Protein AF-A0A518KDQ7-F1 (afdb_monomer_lite)

Foldseek 3Di:
DQDPVVRDDADFDDDVPDPATAGPPPRDGDDPPPPDDDPPPPDDDDPPVVVVVVVVVVVVVVVVVVCVVVVVVPPPPVPVVVVDCVVVVVVDDDDDPDDDPPPPDDPPPDPDPDPPPPPPVLVVVLVVLQVVLVVLLVVLVVLVVVCVVVVPPVSNVVSVVSNVVSVVSNVVSVVSVVVSVVVVVVVVVVVVVVVVVVVVVVVVVVLVVCCVVCVPPSVVVVVCVVPPDPVVVVVVVVVVVVVVVVVVD

pLDDT: mean 76.92, std 15.66, range [43.66, 96.19]

Radius of gyration: 34.47 Å; chains: 1; bounding box: 74×51×95 Å

Organism: NCBI:txid2528022

Sequence (249 aa):
MWCRHCQQDTPAIGLPGASGPRCSRCQRTPPPASESQPTANANSYGDDDGDEARRAIYRTLRSAHATVSAGEASRTFRTDIAHTPLSEALAAPHRAPVRRVEHRAAPPVTPMPARAAFSTRGQVLAWLLASTGAACIGLGIGLGAWSLIGGQEDLWNPAVAAALGGQGLLIVGLLQLLSSLWNAARHAAGKLSLMHDELRRLRRTTEESAARHSPSAASYFADLAREAPAEMLLGNLRGQLDHLASRLR

Secondary structure (DSSP, 8-state):
-EETTTTEE--EE--TTSSS-EETTT-PPPPPTTS-----------TTHHHHHHHHHHHHHHHHHHHHHTT-TTTSTTTGGGT-THHHHTS--------------PPP-PPPPPP----HHHHHHHHHHHHHHHHHHHHHHHHHHHHHHHT-GGGHHHHHHHHHHHHHHHHHHHHHHHHHHHHHHHHHHHHHHHHHHHHHHHHHHHHHHHHHH-TTHHHHHHHHHHHS-HHHHHHHHHHHHHHHHHH--

Structure (mmCIF, N/CA/C/O backbone):
data_AF-A0A518KDQ7-F1
#
_entry.id   AF-A0A518KDQ7-F1
#
loop_
_atom_site.group_PDB
_atom_site.id
_atom_site.type_symbol
_atom_site.label_atom_id
_atom_site.label_alt_id
_atom_site.label_comp_id
_atom_site.label_asym_id
_atom_site.label_entity_id
_atom_site.label_seq_id
_atom_site.pdbx_PDB_ins_code
_atom_site.Cartn_x
_atom_site.Cartn_y
_atom_site.Cartn_z
_atom_site.occupancy
_atom_site.B_iso_or_equiv
_atom_site.auth_seq_id
_atom_site.auth_comp_id
_atom_site.auth_asym_id
_atom_site.auth_atom_id
_atom_site.pdbx_PDB_model_num
ATOM 1 N N . MET A 1 1 ? 34.144 2.866 -36.108 1.00 80.00 1 MET A N 1
ATOM 2 C CA . MET A 1 1 ? 34.900 3.960 -36.753 1.00 80.00 1 MET A CA 1
ATOM 3 C C . MET A 1 1 ? 33.894 4.961 -37.283 1.00 80.00 1 MET A C 1
ATOM 5 O O . MET A 1 1 ? 32.907 4.550 -37.896 1.00 80.00 1 MET A O 1
ATOM 9 N N . TRP A 1 2 ? 34.135 6.249 -37.065 1.00 85.69 2 TRP A N 1
ATOM 10 C CA . TRP A 1 2 ? 33.216 7.286 -37.512 1.00 85.69 2 TRP A CA 1
ATOM 11 C C . TRP A 1 2 ? 33.378 7.527 -39.015 1.00 85.69 2 TRP A C 1
ATOM 13 O O . TRP A 1 2 ? 34.434 7.966 -39.476 1.00 85.69 2 TRP A O 1
ATOM 23 N N . CYS A 1 3 ? 32.344 7.240 -39.808 1.00 89.62 3 CYS A N 1
ATOM 24 C CA . CYS A 1 3 ? 32.373 7.533 -41.237 1.00 89.62 3 CYS A CA 1
ATOM 25 C C . CYS A 1 3 ? 31.824 8.942 -41.481 1.00 89.62 3 CYS A C 1
ATOM 27 O O . CYS A 1 3 ? 30.613 9.145 -41.414 1.00 89.62 3 CYS A O 1
ATOM 29 N N . ARG A 1 4 ? 32.681 9.903 -41.857 1.00 88.12 4 ARG A N 1
ATOM 30 C CA . ARG A 1 4 ? 32.251 11.285 -42.166 1.00 88.12 4 ARG A CA 1
ATOM 31 C C . ARG A 1 4 ? 31.190 11.367 -43.267 1.00 88.12 4 ARG A C 1
ATOM 33 O O . ARG A 1 4 ? 30.366 12.269 -43.248 1.00 88.12 4 ARG A O 1
ATOM 40 N N . HIS A 1 5 ? 31.190 10.418 -44.202 1.00 90.50 5 HIS A N 1
ATOM 41 C CA . HIS A 1 5 ? 30.210 10.390 -45.287 1.00 90.50 5 HIS A CA 1
ATOM 42 C C . HIS A 1 5 ? 28.836 9.876 -44.837 1.00 90.50 5 HIS A C 1
ATOM 44 O O . HIS A 1 5 ? 27.823 10.318 -45.360 1.00 90.50 5 HIS A O 1
ATOM 50 N N . CYS A 1 6 ? 28.795 8.954 -43.869 1.00 88.69 6 CYS A N 1
ATOM 51 C CA . CYS A 1 6 ? 27.535 8.417 -43.348 1.00 88.69 6 CYS A CA 1
ATOM 52 C C . CYS A 1 6 ? 27.057 9.134 -42.073 1.00 88.69 6 CYS A C 1
ATOM 54 O O . CYS A 1 6 ? 25.937 8.876 -41.651 1.00 88.69 6 CYS A O 1
ATOM 56 N N . GLN A 1 7 ? 27.899 9.978 -41.460 1.00 89.00 7 GLN A N 1
ATOM 57 C CA . GLN A 1 7 ? 27.668 10.653 -40.171 1.00 89.00 7 GLN A CA 1
ATOM 58 C C . GLN A 1 7 ? 27.207 9.704 -39.056 1.00 89.00 7 GLN A C 1
ATOM 60 O O . GLN A 1 7 ? 26.316 10.008 -38.271 1.00 89.00 7 GLN A O 1
ATOM 65 N N . GLN A 1 8 ? 27.807 8.520 -39.018 1.00 89.81 8 GLN A N 1
ATOM 66 C CA . GLN A 1 8 ? 27.487 7.498 -38.032 1.00 89.81 8 GLN A CA 1
ATOM 67 C C . GLN A 1 8 ? 28.706 6.616 -37.782 1.00 89.81 8 GLN A C 1
ATOM 69 O O . GLN A 1 8 ? 29.573 6.448 -38.657 1.00 89.81 8 GLN A O 1
ATOM 74 N N . ASP A 1 9 ? 28.735 6.004 -36.605 1.00 86.81 9 ASP A N 1
ATOM 75 C CA . ASP A 1 9 ? 29.691 4.954 -36.306 1.00 86.81 9 ASP A CA 1
ATOM 76 C C . ASP A 1 9 ? 29.350 3.688 -37.086 1.00 86.81 9 ASP A C 1
ATOM 78 O O . ASP A 1 9 ? 28.239 3.165 -37.041 1.00 86.81 9 ASP A O 1
ATOM 82 N N . THR A 1 10 ? 30.330 3.202 -37.843 1.00 88.50 10 THR A N 1
ATOM 83 C CA . THR A 1 10 ? 30.218 1.963 -38.618 1.00 88.50 10 THR A CA 1
ATOM 84 C C . THR A 1 10 ? 31.313 0.985 -38.208 1.00 88.50 10 THR A C 1
ATOM 86 O O . THR A 1 10 ? 32.422 1.411 -37.854 1.00 88.50 10 THR A O 1
ATOM 89 N N . PRO A 1 11 ? 31.038 -0.329 -38.225 1.00 83.81 11 PRO A N 1
ATOM 90 C CA . PRO A 1 11 ? 32.074 -1.335 -38.052 1.00 83.81 11 PRO A CA 1
ATOM 91 C C . PRO A 1 11 ? 33.040 -1.290 -39.242 1.00 83.81 11 PRO A C 1
ATOM 93 O O . PRO A 1 11 ? 32.631 -1.143 -40.396 1.00 83.81 11 PRO A O 1
ATOM 96 N N . ALA A 1 12 ? 34.335 -1.380 -38.945 1.00 83.19 12 ALA A N 1
ATOM 97 C CA . ALA A 1 12 ? 35.385 -1.472 -39.947 1.00 83.19 12 ALA A CA 1
ATOM 98 C C . ALA A 1 12 ? 35.378 -2.861 -40.577 1.00 83.19 12 ALA A C 1
ATOM 100 O O . ALA A 1 12 ? 35.543 -3.849 -39.868 1.00 83.19 12 ALA A O 1
ATOM 101 N N . ILE A 1 13 ? 35.211 -2.937 -41.897 1.00 88.19 13 ILE A N 1
ATOM 102 C CA . ILE A 1 13 ? 35.405 -4.188 -42.629 1.00 88.19 13 ILE A CA 1
ATOM 103 C C . ILE A 1 13 ? 36.810 -4.142 -43.226 1.00 88.19 13 ILE A C 1
ATOM 105 O O . ILE A 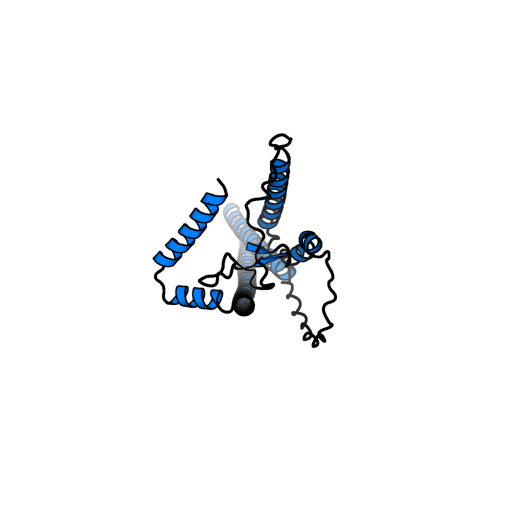1 13 ? 37.101 -3.297 -44.077 1.00 88.19 13 ILE A O 1
ATOM 109 N N . GLY A 1 14 ? 37.689 -5.018 -42.741 1.00 83.31 14 GLY A N 1
ATOM 110 C CA . GLY A 1 14 ? 38.990 -5.280 -43.348 1.00 83.31 14 GLY A CA 1
ATOM 111 C C . GLY A 1 14 ? 38.901 -6.548 -44.187 1.00 83.31 14 GLY A C 1
ATOM 112 O O . GLY A 1 14 ? 38.686 -7.622 -43.635 1.00 83.31 14 GLY A O 1
ATOM 113 N N . LEU A 1 15 ? 39.040 -6.434 -45.510 1.00 82.94 15 LEU A N 1
ATOM 114 C CA . LEU A 1 15 ? 39.268 -7.612 -46.347 1.00 82.94 15 LEU A CA 1
ATOM 115 C C . LEU A 1 15 ? 40.742 -8.028 -46.218 1.00 82.94 15 LEU A C 1
ATOM 117 O O . LEU A 1 15 ? 41.610 -7.150 -46.287 1.00 82.94 15 LEU A O 1
ATOM 121 N N . PRO A 1 16 ? 41.051 -9.329 -46.074 1.00 74.94 16 PRO A N 1
ATOM 122 C CA . PRO A 1 16 ? 42.431 -9.800 -46.106 1.00 74.94 16 PRO A CA 1
ATOM 123 C C . PRO A 1 16 ? 43.068 -9.406 -47.449 1.00 74.94 16 PRO A C 1
ATOM 125 O O . PRO A 1 16 ? 42.564 -9.765 -48.509 1.00 74.94 16 PRO A O 1
ATOM 128 N N . GLY A 1 17 ? 44.138 -8.605 -47.398 1.00 83.62 17 GLY A N 1
ATOM 129 C CA . GLY A 1 17 ? 44.854 -8.085 -48.573 1.00 83.62 17 GLY A CA 1
ATOM 130 C C . GLY A 1 17 ? 44.477 -6.664 -49.021 1.00 83.62 17 GLY A C 1
ATOM 131 O O . GLY A 1 17 ? 45.146 -6.117 -49.894 1.00 83.62 17 GLY A O 1
ATOM 132 N N . ALA A 1 18 ? 43.458 -6.028 -48.431 1.00 78.81 18 ALA A N 1
ATOM 133 C CA . ALA A 1 18 ? 43.118 -4.634 -48.730 1.00 78.81 18 ALA A CA 1
ATOM 134 C C . ALA A 1 18 ? 43.870 -3.653 -47.812 1.00 78.81 18 ALA A C 1
ATOM 136 O O . ALA A 1 18 ? 43.988 -3.867 -46.606 1.00 78.81 18 ALA A O 1
ATOM 137 N N . SER A 1 19 ? 44.330 -2.533 -48.376 1.00 81.44 19 SER A N 1
ATOM 138 C CA . SER A 1 19 ? 45.124 -1.496 -47.700 1.00 81.44 19 SER A CA 1
ATOM 139 C C . SER A 1 19 ? 44.292 -0.581 -46.780 1.00 81.44 19 SER A C 1
ATOM 141 O O . SER A 1 19 ? 44.330 0.644 -46.912 1.00 81.44 19 SER A O 1
ATOM 143 N N . GLY A 1 20 ? 43.500 -1.158 -45.874 1.00 86.00 20 GLY A N 1
ATOM 144 C CA . GLY A 1 20 ? 42.848 -0.422 -44.790 1.00 86.00 20 GLY A CA 1
ATOM 145 C C . GLY A 1 20 ? 41.353 -0.706 -44.592 1.00 86.00 20 GLY A C 1
ATOM 146 O O . GLY A 1 20 ? 40.688 -1.284 -45.457 1.00 86.00 20 GLY A O 1
ATOM 147 N N . PRO A 1 21 ? 40.809 -0.293 -43.435 1.00 87.44 21 PRO A N 1
ATOM 148 C CA . PRO A 1 21 ? 39.412 -0.509 -43.077 1.00 87.44 21 PRO A CA 1
ATOM 149 C C . PRO A 1 21 ? 38.473 0.309 -43.974 1.00 87.44 21 PRO A C 1
ATOM 151 O O . PRO A 1 21 ? 38.679 1.505 -44.165 1.00 87.44 21 PRO A O 1
ATOM 154 N N . ARG A 1 22 ? 37.413 -0.308 -44.507 1.00 92.50 22 ARG A N 1
ATOM 155 C CA . ARG A 1 22 ? 36.379 0.379 -45.307 1.00 92.50 22 ARG A CA 1
ATOM 156 C C . ARG A 1 22 ? 35.064 0.460 -44.552 1.00 92.50 22 ARG A C 1
ATOM 158 O O . ARG A 1 22 ? 34.685 -0.477 -43.848 1.00 92.50 22 ARG A O 1
ATOM 165 N N . CYS A 1 23 ? 34.355 1.577 -44.713 1.00 91.69 23 CYS A N 1
ATOM 166 C CA . CYS A 1 23 ? 33.007 1.746 -44.169 1.00 91.69 23 CYS A CA 1
ATOM 167 C C . CYS A 1 23 ? 32.061 0.679 -44.718 1.00 91.69 23 CYS A C 1
ATOM 169 O O . CYS A 1 23 ? 31.893 0.579 -45.929 1.00 91.69 23 CYS A O 1
ATOM 171 N N . SER A 1 24 ? 31.392 -0.072 -43.842 1.00 89.75 24 SER A N 1
ATOM 172 C CA . SER A 1 24 ? 30.453 -1.124 -44.252 1.00 89.75 24 SER A CA 1
ATOM 173 C C . SER A 1 24 ? 29.281 -0.610 -45.093 1.00 89.75 24 SER A C 1
ATOM 175 O O . SER A 1 24 ? 28.739 -1.349 -45.909 1.00 89.75 24 SER A O 1
ATOM 177 N N . ARG A 1 25 ? 28.896 0.662 -44.918 1.00 88.38 25 ARG A N 1
ATOM 178 C CA . ARG A 1 25 ? 27.723 1.248 -45.579 1.00 88.38 25 ARG A CA 1
ATOM 179 C C . ARG A 1 25 ? 28.039 1.933 -46.905 1.00 88.38 25 ARG A C 1
ATOM 181 O O . ARG A 1 25 ? 27.285 1.770 -47.853 1.00 88.38 25 ARG A O 1
ATOM 188 N N . CYS A 1 26 ? 29.125 2.705 -46.981 1.00 92.31 26 CYS A N 1
ATOM 189 C CA . CYS A 1 26 ? 29.483 3.446 -48.199 1.00 92.31 26 CYS A CA 1
ATOM 190 C C . CYS A 1 26 ? 30.741 2.925 -48.905 1.00 92.31 26 CYS A C 1
ATOM 192 O O . CYS A 1 26 ? 31.138 3.494 -49.917 1.00 92.31 26 CYS A O 1
ATOM 194 N N . GLN A 1 27 ? 31.391 1.893 -48.358 1.00 91.56 27 GLN A N 1
ATOM 195 C CA . GLN A 1 27 ? 32.621 1.263 -48.857 1.00 91.56 27 GLN A CA 1
ATOM 196 C C . GLN A 1 27 ? 33.828 2.197 -49.045 1.00 91.56 27 GLN A C 1
ATOM 198 O O . GLN A 1 27 ? 34.864 1.772 -49.554 1.00 91.56 27 GLN A O 1
ATOM 203 N N . ARG A 1 28 ? 33.744 3.453 -48.591 1.00 89.81 28 ARG A N 1
ATOM 204 C CA . ARG A 1 28 ? 34.861 4.399 -48.651 1.00 89.81 28 ARG A CA 1
ATOM 205 C C . ARG A 1 28 ? 35.889 4.074 -47.572 1.00 89.81 28 ARG A C 1
ATOM 207 O O . ARG A 1 28 ? 35.530 3.823 -46.416 1.00 89.81 28 ARG A O 1
ATOM 214 N N . THR A 1 29 ? 37.159 4.100 -47.956 1.00 88.12 29 THR A N 1
ATOM 215 C CA . THR A 1 29 ? 38.290 4.130 -47.031 1.00 88.12 29 THR A CA 1
ATOM 216 C C . THR A 1 29 ? 38.332 5.502 -46.350 1.00 88.12 29 THR A C 1
ATOM 218 O O . THR A 1 29 ? 38.228 6.525 -47.035 1.00 88.12 29 THR A O 1
ATOM 221 N N . PRO A 1 30 ? 38.432 5.566 -45.012 1.00 80.56 30 PRO A N 1
ATOM 222 C CA . PRO A 1 30 ? 38.726 6.816 -44.335 1.00 80.56 30 PRO A CA 1
ATOM 223 C C . PRO A 1 30 ? 40.125 7.293 -44.767 1.00 80.56 30 PRO A C 1
ATOM 225 O O . PRO A 1 30 ? 40.993 6.452 -45.022 1.00 80.56 30 PRO A O 1
ATOM 228 N N . PRO A 1 31 ? 40.350 8.613 -44.884 1.00 79.94 31 PRO A N 1
ATOM 229 C CA . PRO A 1 31 ? 41.677 9.139 -45.184 1.00 79.94 31 PRO A CA 1
ATOM 230 C C . PRO A 1 31 ? 42.678 8.629 -44.131 1.00 79.94 31 PRO A C 1
ATOM 232 O O . PRO A 1 31 ? 42.305 8.532 -42.955 1.00 79.94 31 PRO A O 1
ATOM 235 N N . PRO A 1 32 ? 43.909 8.254 -44.531 1.00 75.69 32 PRO A N 1
ATOM 236 C CA . PRO A 1 32 ? 44.925 7.793 -43.592 1.00 75.69 32 PRO A CA 1
ATOM 237 C C . PRO A 1 32 ? 45.126 8.860 -42.513 1.00 75.69 32 PRO A C 1
ATOM 239 O O . PRO A 1 32 ? 45.184 10.049 -42.813 1.00 75.69 32 PRO A O 1
ATOM 242 N N . ALA A 1 33 ? 45.194 8.433 -41.251 1.00 66.06 33 ALA A N 1
ATOM 243 C CA . ALA A 1 33 ? 45.188 9.297 -40.065 1.00 66.06 33 ALA A CA 1
ATOM 244 C C . ALA A 1 33 ? 46.421 10.223 -39.927 1.00 66.06 33 ALA A C 1
ATOM 246 O O . ALA A 1 33 ? 46.624 10.818 -38.874 1.00 66.06 33 ALA A O 1
ATOM 247 N N . SER A 1 34 ? 47.239 10.347 -40.971 1.00 58.59 34 SER A N 1
ATOM 248 C CA . SER A 1 34 ? 48.559 10.973 -40.948 1.00 58.59 34 SER A CA 1
ATOM 249 C C . SER A 1 34 ? 48.554 12.497 -41.122 1.00 58.59 34 SER A C 1
ATOM 251 O O . SER A 1 34 ? 49.608 13.096 -40.971 1.00 58.59 34 SER A O 1
ATOM 253 N N . GLU A 1 35 ? 47.424 13.141 -41.445 1.00 54.00 35 GLU A N 1
ATOM 254 C CA . GLU A 1 35 ? 47.455 14.537 -41.938 1.00 54.00 35 GLU A CA 1
ATOM 255 C C . GLU A 1 35 ? 46.443 15.494 -41.287 1.00 54.00 35 GLU A C 1
ATOM 257 O O . GLU A 1 35 ? 46.288 16.638 -41.701 1.00 54.00 35 GLU A O 1
ATOM 262 N N . SER A 1 36 ? 45.756 15.074 -40.223 1.00 49.44 36 SER A N 1
ATOM 263 C CA . SER A 1 36 ? 44.848 15.967 -39.492 1.00 49.44 36 SER A CA 1
ATOM 264 C C . SER A 1 36 ? 44.932 15.747 -37.987 1.00 49.44 36 SER A C 1
ATOM 266 O O . SER A 1 36 ? 43.947 15.373 -37.350 1.00 49.44 36 SER A O 1
ATOM 268 N N . GLN A 1 37 ? 46.118 15.959 -37.420 1.00 47.44 37 GLN A N 1
ATOM 269 C CA . GLN A 1 37 ? 46.237 16.323 -36.013 1.00 47.44 37 GLN A CA 1
ATOM 270 C C . GLN A 1 37 ? 46.014 17.841 -35.936 1.00 47.44 37 GLN A C 1
ATOM 272 O O . GLN A 1 37 ? 46.889 18.598 -36.354 1.00 47.44 37 GLN A O 1
ATOM 277 N N . PRO A 1 38 ? 44.843 18.322 -35.479 1.00 49.19 38 PRO A N 1
ATOM 278 C CA . PRO A 1 38 ? 44.721 19.719 -35.111 1.00 49.19 38 PRO A CA 1
ATOM 279 C C . PRO A 1 38 ? 45.678 19.937 -33.940 1.00 49.19 38 PRO A C 1
ATOM 281 O O . PRO A 1 38 ? 45.569 19.268 -32.911 1.00 49.19 38 PRO A O 1
ATOM 284 N N . THR A 1 39 ? 46.646 20.831 -34.112 1.00 45.94 39 THR A N 1
ATOM 285 C CA . THR A 1 39 ? 47.463 21.359 -33.024 1.00 45.94 39 THR A CA 1
ATOM 286 C C . THR A 1 39 ? 46.522 22.047 -32.043 1.00 45.94 39 THR A C 1
ATOM 288 O O . THR A 1 39 ? 46.142 23.205 -32.206 1.00 45.94 39 THR A O 1
ATOM 291 N N . ALA A 1 40 ? 46.063 21.287 -31.052 1.00 46.12 40 ALA A N 1
ATOM 292 C CA . ALA A 1 40 ? 45.294 21.806 -29.944 1.00 46.12 40 ALA A CA 1
ATOM 293 C C . ALA A 1 40 ? 46.205 22.766 -29.176 1.00 46.12 40 ALA A C 1
ATOM 295 O O . ALA A 1 40 ? 47.088 22.346 -28.430 1.00 46.12 40 ALA A O 1
ATOM 296 N N . ASN A 1 41 ? 46.003 24.063 -29.408 1.00 44.31 41 ASN A N 1
ATOM 297 C CA . ASN A 1 41 ? 46.484 25.122 -28.539 1.00 44.31 41 ASN A CA 1
ATOM 298 C C . ASN A 1 41 ? 45.883 24.888 -27.151 1.00 44.31 41 ASN A C 1
ATOM 300 O O . ASN A 1 41 ? 44.753 25.278 -26.861 1.00 44.31 41 ASN A O 1
ATOM 304 N N . ALA A 1 42 ? 46.654 24.210 -26.307 1.00 51.06 42 ALA A N 1
ATOM 305 C CA . ALA A 1 42 ? 46.454 24.150 -24.876 1.00 51.06 42 ALA A CA 1
ATOM 306 C C . ALA A 1 42 ? 46.743 25.543 -24.318 1.00 51.06 42 ALA A C 1
ATOM 308 O O . ALA A 1 42 ? 47.894 25.865 -24.060 1.00 51.06 42 ALA A O 1
ATOM 309 N N . ASN A 1 43 ? 45.714 26.387 -24.265 1.00 58.78 43 ASN A N 1
ATOM 310 C CA . ASN A 1 43 ? 45.605 27.565 -23.405 1.00 58.78 43 ASN A CA 1
ATOM 311 C C . ASN A 1 43 ? 44.264 28.243 -23.700 1.00 58.78 43 ASN A C 1
ATOM 313 O O . ASN A 1 43 ? 44.205 29.062 -24.611 1.00 58.78 43 ASN A O 1
ATOM 317 N N . SER A 1 44 ? 43.204 27.915 -22.952 1.00 44.34 44 SER A N 1
ATOM 318 C CA . SER A 1 44 ? 42.151 28.884 -22.604 1.00 44.34 44 SER A CA 1
ATOM 319 C C . SER A 1 44 ? 41.086 28.272 -21.677 1.00 44.34 44 SER A C 1
ATOM 321 O O . SER A 1 44 ? 40.291 27.451 -22.115 1.00 44.34 44 SER A O 1
ATOM 323 N N . TYR A 1 45 ? 41.081 28.738 -20.423 1.00 51.81 45 TYR A N 1
ATOM 324 C CA . TYR A 1 45 ? 39.909 29.105 -19.610 1.00 51.81 45 TYR A CA 1
ATOM 325 C C . TYR A 1 45 ? 38.801 28.083 -19.262 1.00 51.81 45 TYR A C 1
ATOM 327 O O . TYR A 1 45 ? 37.998 27.702 -20.103 1.00 51.81 45 TYR A O 1
ATOM 335 N N . GLY A 1 46 ? 38.631 27.861 -17.945 1.00 57.03 46 GLY A N 1
ATOM 336 C CA . GLY A 1 46 ? 37.303 27.893 -17.307 1.00 57.03 46 GLY A CA 1
ATOM 337 C C . GLY A 1 46 ? 36.773 26.600 -16.675 1.00 57.03 46 GLY A C 1
ATOM 338 O O . GLY A 1 46 ? 35.723 26.122 -17.079 1.00 57.03 46 GLY A O 1
ATOM 339 N N . ASP A 1 47 ? 37.439 26.080 -15.644 1.00 55.25 47 ASP A N 1
ATOM 340 C CA . ASP A 1 47 ? 37.040 24.912 -14.826 1.00 55.25 47 ASP A CA 1
ATOM 341 C C . ASP A 1 47 ? 35.831 25.166 -13.876 1.00 55.25 47 ASP A C 1
ATOM 343 O O . ASP A 1 47 ? 35.742 24.579 -12.805 1.00 55.25 47 ASP A O 1
ATOM 347 N N . ASP A 1 48 ? 34.902 26.069 -14.223 1.00 61.69 48 ASP A N 1
ATOM 348 C CA . ASP A 1 48 ? 33.775 26.479 -13.347 1.00 61.69 48 ASP A CA 1
ATOM 349 C C . ASP A 1 48 ? 32.412 25.883 -13.779 1.00 61.69 48 ASP A C 1
ATOM 351 O O . ASP A 1 48 ? 31.493 25.729 -12.976 1.00 61.69 48 ASP A O 1
ATOM 355 N N . ASP A 1 49 ? 32.280 25.442 -15.035 1.00 67.06 49 ASP A N 1
ATOM 356 C CA . ASP A 1 49 ? 30.993 24.994 -15.608 1.00 67.06 49 ASP A CA 1
ATOM 357 C C . ASP A 1 49 ? 30.588 23.567 -15.150 1.00 67.06 49 ASP A C 1
ATOM 359 O O . ASP A 1 49 ? 29.412 23.193 -15.077 1.00 67.06 49 ASP A O 1
ATOM 363 N N . GLY A 1 50 ? 31.572 22.746 -14.759 1.00 77.44 50 GLY A N 1
ATOM 364 C CA . GLY A 1 50 ? 31.338 21.378 -14.276 1.00 77.44 50 GLY A CA 1
ATOM 365 C C . GLY A 1 50 ? 30.645 21.323 -12.911 1.00 77.44 50 GLY A C 1
ATOM 366 O O . GLY A 1 50 ? 29.836 20.423 -12.639 1.00 77.44 50 GLY A O 1
ATOM 367 N N . ASP A 1 51 ? 30.915 22.311 -12.060 1.00 81.88 51 ASP A N 1
ATOM 368 C CA . ASP A 1 51 ? 30.339 22.389 -10.723 1.00 81.88 51 ASP A CA 1
ATOM 369 C C . ASP A 1 51 ? 28.880 22.850 -10.750 1.00 81.88 51 ASP A C 1
ATOM 371 O O . ASP A 1 51 ? 28.065 22.369 -9.953 1.00 81.88 51 ASP A O 1
ATOM 375 N N . GLU A 1 52 ? 28.502 23.713 -11.693 1.00 82.25 52 GLU A N 1
ATOM 376 C CA . GLU A 1 52 ? 27.112 24.132 -11.872 1.00 82.25 52 GLU A CA 1
ATOM 377 C C . GLU A 1 52 ? 26.229 22.974 -12.366 1.00 82.25 52 GLU A C 1
ATOM 379 O O . GLU A 1 52 ? 25.163 22.714 -11.786 1.00 82.25 52 GLU A O 1
ATOM 384 N N . ALA A 1 53 ? 26.721 22.181 -13.324 1.00 74.81 53 ALA A N 1
ATOM 385 C CA . ALA A 1 53 ? 26.045 20.968 -13.787 1.00 74.81 53 ALA A 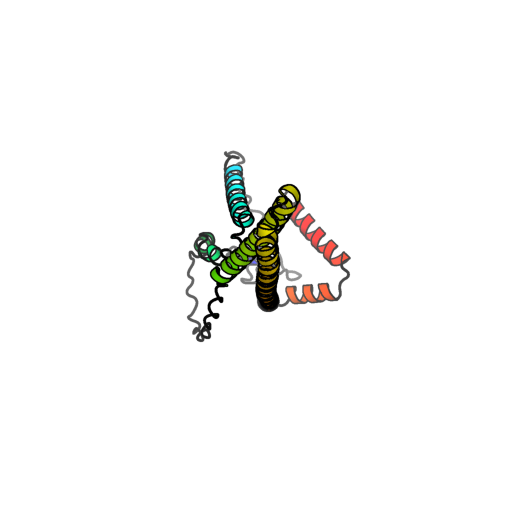CA 1
ATOM 386 C C . ALA A 1 53 ? 25.852 19.944 -12.651 1.00 74.81 53 ALA A C 1
ATOM 388 O O . ALA A 1 53 ? 24.757 19.397 -12.466 1.00 74.81 53 ALA A O 1
ATOM 389 N N . ARG A 1 54 ? 26.878 19.733 -11.814 1.00 82.44 54 ARG A N 1
ATOM 390 C CA . ARG A 1 54 ? 26.771 18.872 -10.622 1.00 82.44 54 ARG A CA 1
ATOM 391 C C . ARG A 1 54 ? 25.742 19.397 -9.624 1.00 82.44 54 ARG A C 1
ATOM 393 O O . ARG A 1 54 ? 24.923 18.619 -9.127 1.00 82.44 54 ARG A O 1
ATOM 400 N N . ARG A 1 55 ? 25.728 20.703 -9.342 1.00 88.81 55 ARG A N 1
ATOM 401 C CA . ARG A 1 55 ? 24.749 21.321 -8.427 1.00 88.81 55 ARG A CA 1
ATOM 402 C C . ARG A 1 55 ? 23.314 21.214 -8.958 1.00 88.81 55 ARG A C 1
ATOM 404 O O . ARG A 1 55 ? 22.393 21.063 -8.151 1.00 88.81 55 ARG A O 1
ATOM 411 N N . ALA A 1 56 ? 23.098 21.267 -10.272 1.00 80.56 56 ALA A N 1
ATOM 412 C CA . ALA A 1 56 ? 21.780 21.070 -10.884 1.00 80.56 56 ALA A CA 1
ATOM 413 C C . ALA A 1 56 ? 21.277 19.620 -10.728 1.00 80.56 56 ALA A C 1
ATOM 415 O O . ALA A 1 56 ? 20.115 19.391 -10.371 1.00 80.56 56 ALA A O 1
ATOM 416 N N . ILE A 1 57 ? 22.167 18.636 -10.893 1.00 83.44 57 ILE A N 1
ATOM 417 C CA . ILE A 1 57 ? 21.856 17.212 -10.685 1.00 83.44 57 ILE A CA 1
ATOM 418 C C . ILE A 1 57 ? 21.533 16.933 -9.208 1.00 83.44 57 ILE A C 1
ATOM 420 O O . ILE A 1 57 ? 20.540 16.277 -8.898 1.00 83.44 57 ILE A O 1
ATOM 424 N N . TYR A 1 58 ? 22.300 17.490 -8.266 1.00 88.69 58 TYR A N 1
ATOM 425 C CA . TYR A 1 58 ? 21.991 17.327 -6.840 1.00 88.69 58 TYR A CA 1
ATOM 426 C C . TYR A 1 58 ? 20.670 17.994 -6.437 1.00 88.69 58 TYR A C 1
ATOM 428 O O . TYR A 1 58 ? 19.943 17.446 -5.606 1.00 88.69 58 TYR A O 1
ATOM 436 N N . ARG A 1 59 ? 20.317 19.144 -7.029 1.00 90.50 59 ARG A N 1
ATOM 437 C CA . ARG A 1 59 ? 19.022 19.804 -6.783 1.00 90.50 59 ARG A CA 1
ATOM 438 C C . ARG A 1 59 ? 17.845 18.957 -7.268 1.00 90.50 59 ARG A C 1
ATOM 440 O O . ARG A 1 59 ? 16.879 18.801 -6.524 1.00 90.50 59 ARG A O 1
ATOM 447 N N . THR A 1 60 ? 17.949 18.373 -8.460 1.00 81.50 60 THR A N 1
ATOM 448 C CA . THR A 1 60 ? 16.900 17.507 -9.028 1.00 81.50 60 THR A CA 1
ATOM 449 C C . THR A 1 60 ? 16.772 16.177 -8.284 1.00 81.50 60 THR A C 1
ATOM 451 O O . THR A 1 60 ? 15.661 15.734 -8.005 1.00 81.50 60 THR A O 1
ATOM 454 N N . LEU A 1 61 ? 17.885 15.573 -7.858 1.00 84.25 61 LEU A N 1
ATOM 455 C CA . LEU A 1 61 ? 17.851 14.373 -7.014 1.00 84.25 61 LEU A CA 1
ATOM 456 C C . LEU A 1 61 ? 17.241 14.655 -5.637 1.00 84.25 61 LEU A C 1
ATOM 458 O O . LEU A 1 61 ? 16.477 13.839 -5.123 1.00 84.25 61 LEU A O 1
ATOM 462 N N . ARG A 1 62 ? 17.536 15.814 -5.037 1.00 90.81 62 ARG A N 1
ATOM 463 C CA . ARG A 1 62 ? 16.990 16.183 -3.725 1.00 90.81 62 ARG A CA 1
ATOM 464 C C . ARG A 1 62 ? 15.492 16.478 -3.785 1.00 90.81 62 ARG A C 1
ATOM 466 O O . ARG A 1 62 ? 14.774 16.065 -2.876 1.00 90.81 62 ARG A O 1
ATOM 473 N N . SER A 1 63 ? 15.006 17.136 -4.840 1.00 81.44 63 SER A N 1
ATOM 474 C CA . SER A 1 63 ? 13.564 17.357 -5.031 1.00 81.44 63 SER A CA 1
ATOM 475 C C . SER A 1 63 ? 12.820 16.050 -5.329 1.00 81.44 63 SER A C 1
ATOM 477 O O . SER A 1 63 ? 11.749 15.809 -4.766 1.00 81.44 63 SER A O 1
ATOM 479 N N . ALA A 1 64 ? 13.415 15.154 -6.120 1.00 73.25 64 ALA A N 1
ATOM 480 C CA . ALA A 1 64 ? 12.881 13.812 -6.347 1.00 73.25 64 ALA A CA 1
ATOM 481 C C . ALA A 1 64 ? 12.848 12.979 -5.051 1.00 73.25 64 ALA A C 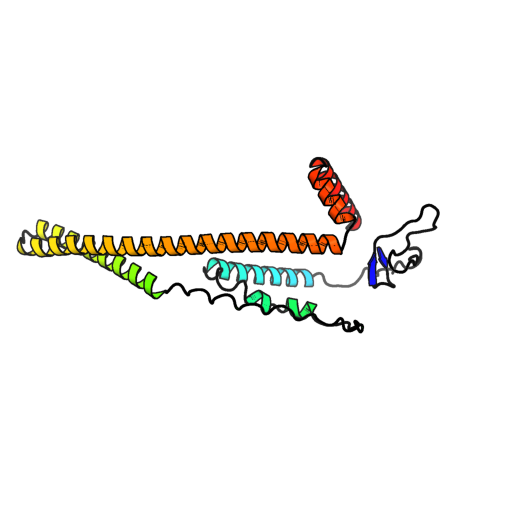1
ATOM 483 O O . ALA A 1 64 ? 11.863 12.307 -4.761 1.00 73.25 64 ALA A O 1
ATOM 484 N N . HIS A 1 65 ? 13.881 13.060 -4.211 1.00 81.38 65 HIS A N 1
ATOM 485 C CA . HIS A 1 65 ? 13.893 12.348 -2.933 1.00 81.38 65 HIS A CA 1
ATOM 486 C C . HIS A 1 65 ? 12.850 12.903 -1.951 1.00 81.38 65 HIS A C 1
ATOM 488 O O . HIS A 1 65 ? 12.164 12.130 -1.284 1.00 81.38 65 HIS A O 1
ATOM 494 N N . ALA A 1 66 ? 12.692 14.230 -1.878 1.00 77.38 66 ALA A N 1
ATOM 495 C CA . ALA A 1 66 ? 11.697 14.869 -1.016 1.00 77.38 66 ALA A CA 1
ATOM 496 C C . ALA A 1 66 ? 10.265 14.441 -1.386 1.00 77.38 66 ALA A C 1
ATOM 498 O O . ALA A 1 66 ? 9.503 14.028 -0.511 1.00 77.38 66 ALA A O 1
ATOM 499 N N . THR A 1 67 ? 9.935 14.441 -2.680 1.00 69.19 67 THR A N 1
ATOM 500 C CA . THR A 1 67 ? 8.623 13.995 -3.188 1.00 69.19 67 THR A CA 1
ATOM 501 C C . THR A 1 67 ? 8.378 12.502 -2.954 1.00 69.19 67 THR A C 1
ATOM 503 O O . THR A 1 67 ? 7.259 12.104 -2.621 1.00 69.19 67 THR A O 1
ATOM 506 N N . VAL A 1 68 ? 9.421 11.666 -3.029 1.00 72.88 68 VAL A N 1
ATOM 507 C CA . VAL A 1 68 ? 9.311 10.238 -2.693 1.00 72.88 68 VAL A CA 1
ATOM 508 C C . VAL A 1 68 ? 9.077 10.024 -1.194 1.00 72.88 68 VAL A C 1
ATOM 510 O O . VAL A 1 68 ? 8.190 9.259 -0.813 1.00 72.88 68 VAL A O 1
ATOM 513 N N . SER A 1 69 ? 9.822 10.732 -0.341 1.00 73.94 69 SER A N 1
ATOM 514 C CA . SER A 1 69 ? 9.703 10.625 1.121 1.00 73.94 69 SER A CA 1
ATOM 515 C C . SER A 1 69 ? 8.388 11.177 1.678 1.00 73.94 69 SER A C 1
ATOM 517 O O . SER A 1 69 ? 7.922 10.705 2.710 1.00 73.94 69 SER A O 1
ATOM 519 N N . ALA A 1 70 ? 7.750 12.115 0.971 1.00 73.38 70 ALA A N 1
ATOM 520 C CA . ALA A 1 70 ? 6.442 12.661 1.330 1.00 73.38 70 ALA A CA 1
ATOM 521 C C . ALA A 1 70 ? 5.275 11.677 1.085 1.00 73.38 70 ALA A C 1
ATOM 523 O O . ALA A 1 70 ? 4.123 12.005 1.356 1.00 73.38 70 ALA A O 1
ATOM 524 N N . GLY A 1 71 ? 5.541 10.468 0.571 1.00 55.25 71 GLY A N 1
ATOM 525 C CA . GLY A 1 71 ? 4.518 9.440 0.356 1.00 55.25 71 GLY A CA 1
ATOM 526 C C . GLY A 1 71 ? 3.651 9.651 -0.893 1.00 55.25 71 GLY A C 1
ATOM 527 O O . GLY A 1 71 ? 2.775 8.833 -1.178 1.00 55.25 71 GLY A O 1
ATOM 528 N N . GLU A 1 72 ? 3.917 10.689 -1.691 1.00 53.72 72 GLU A N 1
ATOM 529 C CA . GLU A 1 72 ? 3.212 10.970 -2.954 1.00 53.72 72 GLU A CA 1
ATOM 530 C C . GLU A 1 72 ? 3.729 10.147 -4.151 1.00 53.72 72 GLU A C 1
ATOM 532 O O . GLU A 1 72 ? 3.073 10.075 -5.196 1.00 53.72 72 GLU A O 1
ATOM 537 N N . ALA A 1 73 ? 4.852 9.438 -3.981 1.00 49.66 73 ALA A N 1
ATOM 538 C CA . ALA A 1 73 ? 5.604 8.720 -5.021 1.00 49.66 73 ALA A CA 1
ATOM 539 C C . ALA A 1 73 ? 4.795 7.745 -5.897 1.00 49.66 73 ALA A C 1
ATOM 541 O O . ALA A 1 73 ? 5.212 7.387 -6.997 1.00 49.66 73 ALA A O 1
ATOM 542 N N . SER A 1 74 ? 3.637 7.274 -5.432 1.00 51.66 74 SER A N 1
ATOM 543 C CA . SER A 1 74 ? 2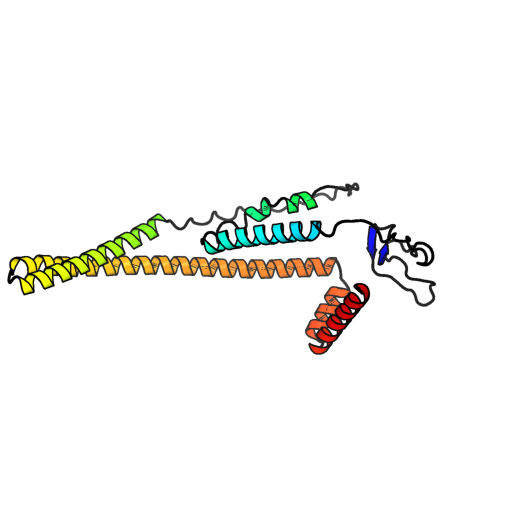.872 6.250 -6.153 1.00 51.66 74 SER A CA 1
ATOM 544 C C . SER A 1 74 ? 1.941 6.803 -7.238 1.00 51.66 74 SER A C 1
ATOM 546 O O . SER A 1 74 ? 1.350 6.008 -7.980 1.00 51.66 74 SER A O 1
ATOM 548 N N . ARG A 1 75 ? 1.746 8.129 -7.344 1.00 52.81 75 ARG A N 1
ATOM 549 C CA . ARG A 1 75 ? 0.735 8.694 -8.261 1.00 52.81 75 ARG A CA 1
ATOM 550 C C . ARG A 1 75 ? 1.266 9.512 -9.440 1.00 52.81 75 ARG A C 1
ATOM 552 O O . ARG A 1 75 ? 0.541 9.569 -10.429 1.00 52.81 75 ARG A O 1
ATOM 559 N N . THR A 1 76 ? 2.488 10.046 -9.419 1.00 50.03 76 THR A N 1
ATOM 560 C CA . THR A 1 76 ? 2.913 11.046 -10.429 1.00 50.03 76 THR A CA 1
ATOM 561 C C . THR A 1 76 ? 4.083 10.651 -11.333 1.00 50.03 76 THR A C 1
ATOM 563 O O . THR A 1 76 ? 4.276 11.289 -12.363 1.00 50.03 76 THR A O 1
ATOM 566 N N . PHE A 1 77 ? 4.796 9.545 -11.075 1.00 50.12 77 PHE A N 1
ATOM 567 C CA . PHE A 1 77 ? 5.976 9.184 -11.886 1.00 50.12 77 PHE A CA 1
ATOM 568 C C . PHE A 1 77 ? 5.674 8.931 -13.379 1.00 50.12 77 PHE A C 1
ATOM 570 O O . PHE A 1 77 ? 6.563 9.034 -14.216 1.00 50.12 77 PHE A O 1
ATOM 577 N N . ARG A 1 78 ? 4.421 8.609 -13.741 1.00 50.69 78 ARG A N 1
ATOM 578 C CA . ARG A 1 78 ? 4.019 8.400 -15.148 1.00 50.69 78 ARG A CA 1
ATOM 579 C C . ARG A 1 78 ? 3.605 9.693 -15.862 1.00 50.69 78 ARG A C 1
ATOM 581 O O . ARG A 1 78 ? 3.603 9.698 -17.087 1.00 50.69 78 ARG A O 1
ATOM 588 N N . THR A 1 79 ? 3.260 10.754 -15.133 1.00 52.50 79 THR A N 1
ATOM 589 C CA . THR A 1 79 ? 2.793 12.022 -15.717 1.00 52.50 79 THR A CA 1
ATOM 590 C C . THR A 1 79 ? 3.933 13.015 -15.939 1.00 52.50 79 THR A C 1
ATOM 592 O O . THR A 1 79 ? 3.921 13.710 -16.948 1.00 52.50 79 THR A O 1
ATOM 595 N N . ASP A 1 80 ? 4.971 13.016 -15.097 1.00 47.38 80 ASP A N 1
ATOM 596 C CA . ASP A 1 80 ? 6.090 13.966 -15.252 1.00 47.38 80 ASP A CA 1
ATOM 597 C C . ASP A 1 80 ? 7.121 13.567 -16.322 1.00 47.38 80 ASP A C 1
ATOM 599 O O . ASP A 1 80 ? 7.827 14.421 -16.857 1.00 47.38 80 ASP A O 1
ATOM 603 N N . ILE A 1 81 ? 7.170 12.295 -16.738 1.00 54.59 81 ILE A N 1
ATOM 604 C CA . ILE A 1 81 ? 8.003 11.889 -17.888 1.00 54.59 81 ILE A CA 1
ATOM 605 C C . ILE A 1 81 ? 7.470 12.510 -19.193 1.00 54.59 81 ILE A C 1
ATOM 607 O O . ILE A 1 81 ? 8.250 12.804 -20.093 1.00 54.59 81 ILE A O 1
ATOM 611 N N . ALA A 1 82 ? 6.164 12.782 -19.288 1.00 53.31 82 ALA A N 1
ATOM 612 C CA . ALA A 1 82 ? 5.576 13.441 -20.454 1.00 53.31 82 ALA A CA 1
ATOM 613 C C . ALA A 1 82 ? 5.850 14.958 -20.512 1.00 53.31 82 ALA A C 1
ATOM 615 O O . ALA A 1 82 ? 5.681 15.557 -21.570 1.00 53.31 82 ALA A O 1
ATOM 616 N N . HIS A 1 83 ? 6.281 15.575 -19.405 1.00 47.72 83 HIS A N 1
ATOM 617 C CA . HIS A 1 83 ? 6.499 17.025 -19.305 1.00 47.72 83 HIS A CA 1
ATOM 618 C C . HIS A 1 83 ? 7.952 17.413 -19.015 1.00 47.72 83 HIS A C 1
ATOM 620 O O . HIS A 1 83 ? 8.249 18.586 -18.797 1.00 47.72 83 HIS A O 1
ATOM 626 N N . THR A 1 84 ? 8.883 16.456 -19.035 1.00 47.94 84 THR A N 1
ATOM 627 C CA . THR A 1 84 ? 10.304 16.784 -18.921 1.00 47.94 84 THR A CA 1
ATOM 628 C C . THR A 1 84 ? 10.823 17.318 -20.266 1.00 47.94 84 THR A C 1
ATOM 630 O O . THR A 1 84 ? 10.720 16.622 -21.285 1.00 47.94 84 THR A O 1
ATOM 633 N N . PRO A 1 85 ? 11.441 18.519 -20.290 1.00 50.19 85 PRO A N 1
ATOM 634 C CA . PRO A 1 85 ? 11.891 19.202 -21.515 1.00 50.19 85 PRO A CA 1
ATOM 635 C C . PRO A 1 85 ? 13.032 18.474 -22.251 1.00 50.19 85 PRO A C 1
ATOM 637 O O . PRO A 1 85 ? 13.477 18.894 -23.315 1.00 50.19 85 PRO A O 1
ATOM 640 N N . LEU A 1 86 ? 13.501 17.348 -21.708 1.00 51.34 86 LEU A N 1
ATOM 641 C CA . LEU A 1 86 ? 14.519 16.496 -22.316 1.00 51.34 86 LEU A CA 1
ATOM 642 C C . LEU A 1 86 ? 13.975 15.725 -23.530 1.00 51.34 86 LEU A C 1
ATOM 644 O O . LEU A 1 86 ? 14.720 15.456 -24.468 1.00 51.34 86 LEU A O 1
ATOM 648 N N . SER A 1 87 ? 12.671 15.426 -23.549 1.00 52.78 87 SER A N 1
ATOM 649 C CA . SER A 1 87 ? 12.000 14.845 -24.722 1.00 52.78 87 SER A CA 1
ATOM 650 C C . SER A 1 87 ? 11.907 15.835 -25.889 1.00 52.78 87 SER A C 1
ATOM 652 O O . SER A 1 87 ? 12.021 15.438 -27.045 1.00 52.78 87 SER A O 1
ATOM 654 N N . GLU A 1 88 ? 11.793 17.128 -25.585 1.00 50.06 88 GLU A N 1
ATOM 655 C CA . GLU A 1 88 ? 11.712 18.212 -26.563 1.00 50.06 88 GLU A CA 1
ATOM 656 C C . GLU A 1 88 ? 13.101 18.594 -27.106 1.00 50.06 88 GLU A C 1
ATOM 658 O O . GLU A 1 88 ? 13.253 18.830 -28.305 1.00 50.06 88 GLU A O 1
ATOM 663 N N . ALA A 1 89 ? 14.149 18.503 -26.275 1.00 56.00 89 ALA A N 1
ATOM 664 C CA . ALA A 1 89 ? 15.543 18.642 -26.712 1.00 56.00 89 ALA A CA 1
ATOM 665 C C . ALA A 1 89 ? 15.995 17.528 -27.683 1.00 56.00 89 ALA A C 1
ATOM 667 O O . ALA A 1 89 ? 16.885 17.743 -28.504 1.00 56.00 89 ALA A O 1
ATOM 668 N N . LEU A 1 90 ? 15.363 16.350 -27.631 1.00 56.62 90 LEU A N 1
ATOM 669 C CA . LEU A 1 90 ? 15.596 15.237 -28.562 1.00 56.62 90 LEU A CA 1
ATOM 670 C C . LEU A 1 90 ? 14.690 15.283 -29.813 1.00 56.62 90 LEU A C 1
ATOM 672 O O . LEU A 1 90 ? 14.843 14.441 -30.698 1.00 56.62 90 LEU A O 1
ATOM 676 N N . ALA A 1 91 ? 13.760 16.243 -29.913 1.00 52.81 91 ALA A N 1
ATOM 677 C CA . ALA A 1 91 ? 12.698 16.257 -30.927 1.00 52.81 91 ALA A CA 1
ATOM 678 C C . ALA A 1 91 ? 12.883 17.261 -32.091 1.00 52.81 91 ALA A C 1
ATOM 680 O O . ALA A 1 91 ? 11.990 17.377 -32.932 1.00 52.81 91 ALA A O 1
ATOM 681 N N . ALA A 1 92 ? 14.019 17.958 -32.212 1.00 44.88 92 ALA A N 1
ATOM 682 C CA . ALA A 1 92 ? 14.246 18.972 -33.259 1.00 44.88 92 ALA A CA 1
ATOM 683 C C . ALA A 1 92 ? 15.419 18.595 -34.218 1.00 44.88 92 ALA A C 1
ATOM 685 O O . ALA A 1 92 ? 16.275 17.796 -33.852 1.00 44.88 92 ALA A O 1
ATOM 686 N N . PRO A 1 93 ? 15.459 19.071 -35.485 1.00 54.16 93 PRO A N 1
ATOM 687 C CA . PRO A 1 93 ? 15.146 18.210 -36.630 1.00 54.16 93 PRO A CA 1
ATOM 688 C C . PRO A 1 93 ? 16.181 18.258 -37.775 1.00 54.16 93 PRO A C 1
ATOM 690 O O . PRO A 1 93 ? 16.535 19.328 -38.265 1.00 54.16 93 PRO A O 1
ATOM 693 N N . HIS A 1 94 ? 16.529 17.108 -38.359 1.00 46.31 94 HIS A N 1
ATOM 694 C CA . HIS A 1 94 ? 16.997 17.046 -39.751 1.00 46.31 94 HIS A CA 1
ATOM 695 C C . HIS A 1 94 ? 16.118 16.089 -40.561 1.00 46.31 94 HIS A C 1
ATOM 697 O O . HIS A 1 94 ? 16.295 14.872 -40.586 1.00 46.31 94 HIS A O 1
ATOM 703 N N . ARG A 1 95 ? 15.113 16.689 -41.215 1.00 43.66 95 ARG A N 1
ATOM 704 C CA . ARG A 1 95 ? 14.251 16.063 -42.221 1.00 43.66 95 ARG A CA 1
ATOM 705 C C . ARG A 1 95 ? 15.071 15.772 -43.479 1.00 43.66 95 ARG A C 1
ATOM 707 O O . ARG A 1 95 ? 15.307 16.666 -44.283 1.00 43.66 95 ARG A O 1
ATOM 714 N N . ALA A 1 96 ? 15.411 14.507 -43.690 1.00 50.72 96 ALA A N 1
ATOM 715 C CA . ALA A 1 96 ? 15.478 13.958 -45.039 1.00 50.72 96 ALA A CA 1
ATOM 716 C C . ALA A 1 96 ? 14.069 13.459 -45.426 1.00 50.72 96 ALA A C 1
ATOM 718 O O . ALA A 1 96 ? 13.353 12.948 -44.558 1.00 50.72 96 ALA A O 1
ATOM 719 N N . PRO A 1 97 ? 13.632 13.606 -46.688 1.00 51.28 97 PRO A N 1
ATOM 720 C CA . PRO A 1 97 ? 12.314 13.169 -47.135 1.00 51.28 97 PRO A CA 1
ATOM 721 C C . PRO A 1 97 ? 12.236 11.638 -47.119 1.00 51.28 97 PRO A C 1
ATOM 723 O O . PRO A 1 97 ? 12.579 10.958 -48.085 1.00 51.28 97 PRO A O 1
ATOM 726 N N . VAL A 1 98 ? 11.788 11.078 -45.996 1.00 53.84 98 VAL A N 1
ATOM 727 C CA . VAL A 1 98 ? 11.440 9.662 -45.907 1.00 53.84 98 VAL A CA 1
ATOM 728 C C . VAL A 1 98 ? 10.153 9.463 -46.697 1.00 53.84 98 VAL A C 1
ATOM 730 O O . VAL A 1 98 ? 9.092 9.991 -46.362 1.00 53.84 98 VAL A O 1
ATOM 733 N N . ARG A 1 99 ? 10.292 8.712 -47.789 1.00 52.59 99 ARG A N 1
ATOM 734 C CA . ARG A 1 99 ? 9.223 8.201 -48.642 1.00 52.59 99 ARG A CA 1
ATOM 735 C C . ARG A 1 99 ? 8.092 7.672 -47.758 1.00 52.59 99 ARG A C 1
ATOM 737 O O . ARG A 1 99 ? 8.311 6.798 -46.926 1.00 52.59 99 ARG A O 1
ATOM 744 N N . ARG A 1 100 ? 6.909 8.259 -47.936 1.00 48.56 100 ARG A N 1
ATOM 745 C CA . ARG A 1 100 ? 5.655 7.987 -47.228 1.00 48.56 100 ARG A CA 1
ATOM 746 C C . ARG A 1 100 ? 5.352 6.482 -47.262 1.00 48.56 100 ARG A C 1
ATOM 748 O O . ARG A 1 100 ? 4.762 5.995 -48.218 1.00 48.56 100 ARG A O 1
ATOM 755 N N . VAL A 1 101 ? 5.800 5.746 -46.245 1.00 56.28 101 VAL A N 1
ATOM 756 C CA . VAL A 1 101 ? 5.334 4.382 -45.985 1.00 56.28 101 VAL A CA 1
ATOM 757 C C . VAL A 1 101 ? 3.973 4.536 -45.334 1.00 56.28 101 VAL A C 1
ATOM 759 O O . VAL A 1 101 ? 3.853 5.033 -44.212 1.00 56.28 101 VAL A O 1
ATOM 762 N N . GLU A 1 102 ? 2.963 4.183 -46.116 1.00 52.09 102 GLU A N 1
ATOM 763 C CA . GLU A 1 102 ? 1.552 4.092 -45.777 1.00 52.09 102 GLU A CA 1
ATOM 764 C C . GLU A 1 102 ? 1.391 3.516 -44.363 1.00 52.09 102 GLU A C 1
ATOM 766 O O . GLU A 1 102 ? 1.638 2.337 -44.100 1.00 52.09 102 GLU A O 1
ATOM 771 N N . HIS A 1 103 ? 1.096 4.406 -43.412 1.00 49.06 103 HIS A N 1
ATOM 772 C CA . HIS A 1 103 ? 0.893 4.064 -42.013 1.00 49.06 103 HIS A CA 1
ATOM 773 C C . HIS A 1 103 ? -0.358 3.197 -41.915 1.00 49.06 103 HIS A C 1
ATOM 775 O O . HIS A 1 103 ? -1.483 3.692 -41.904 1.00 49.06 103 HIS A O 1
ATOM 781 N N . ARG A 1 104 ? -0.140 1.883 -41.845 1.00 57.56 104 ARG A N 1
ATOM 782 C CA . ARG A 1 104 ? -1.139 0.904 -41.427 1.00 57.56 104 ARG A CA 1
ATOM 783 C C . ARG A 1 104 ? -1.700 1.373 -40.085 1.00 57.56 104 ARG A C 1
ATOM 785 O O . ARG A 1 104 ? -0.947 1.480 -39.119 1.00 57.56 104 ARG A O 1
ATOM 792 N N . ALA A 1 105 ? -2.990 1.708 -40.082 1.00 63.75 105 ALA A N 1
ATOM 793 C CA . ALA A 1 105 ? -3.729 2.252 -38.950 1.00 63.75 105 ALA A CA 1
ATOM 794 C C . ALA A 1 105 ? -3.325 1.554 -37.643 1.00 63.75 105 ALA A C 1
ATOM 796 O O . ALA A 1 105 ? -3.526 0.347 -37.485 1.00 63.75 105 ALA A O 1
ATOM 797 N N . ALA A 1 106 ? -2.704 2.311 -36.737 1.00 62.28 106 ALA A N 1
ATOM 798 C CA . ALA A 1 106 ? -2.386 1.822 -35.407 1.00 62.28 106 ALA A CA 1
ATOM 799 C C . ALA A 1 106 ? -3.699 1.389 -34.731 1.00 62.28 106 ALA A C 1
ATOM 801 O O . ALA A 1 106 ? -4.681 2.135 -34.797 1.00 62.28 106 ALA A O 1
ATOM 802 N N . PRO A 1 107 ? -3.755 0.187 -34.130 1.00 72.75 107 PRO A N 1
ATOM 803 C CA . PRO A 1 107 ? -4.970 -0.298 -33.496 1.00 72.75 107 PRO A CA 1
ATOM 804 C C . PRO A 1 107 ? -5.403 0.683 -32.397 1.00 72.75 107 PRO A C 1
ATOM 806 O O . PRO A 1 107 ? -4.541 1.226 -31.697 1.00 72.75 107 PRO A O 1
ATOM 809 N N . PRO A 1 108 ? -6.716 0.928 -32.242 1.00 69.50 108 PRO A N 1
ATOM 810 C CA . PRO A 1 108 ? -7.231 1.855 -31.248 1.00 69.50 108 PRO A CA 1
ATOM 811 C C . PRO A 1 108 ? -6.740 1.422 -29.869 1.00 69.50 108 PRO A C 1
ATOM 813 O O . PRO A 1 108 ? -7.004 0.308 -29.415 1.00 69.50 108 PRO A O 1
ATOM 816 N N . VAL A 1 109 ? -5.985 2.302 -29.216 1.00 69.19 109 VAL A N 1
ATOM 817 C CA . VAL A 1 109 ? -5.547 2.103 -27.838 1.00 69.19 109 VAL A CA 1
ATOM 818 C C . VAL A 1 109 ? -6.808 2.154 -26.985 1.00 69.19 109 VAL A C 1
ATOM 820 O O . VAL A 1 109 ? -7.356 3.225 -26.738 1.00 69.19 109 VAL A O 1
ATOM 823 N N . THR A 1 110 ? -7.315 0.986 -26.591 1.00 76.38 110 THR A N 1
ATOM 824 C CA . THR A 1 110 ? -8.451 0.878 -25.675 1.00 76.38 110 THR A CA 1
ATOM 825 C C . THR A 1 110 ? -8.125 1.668 -24.410 1.00 76.38 110 THR A C 1
ATOM 827 O O . THR A 1 110 ? -7.106 1.367 -23.776 1.00 76.38 110 THR A O 1
ATOM 830 N N . PRO A 1 111 ? -8.935 2.679 -24.043 1.00 62.31 111 PRO A N 1
ATOM 831 C CA . PRO A 1 111 ? -8.697 3.464 -22.843 1.00 62.31 111 PRO A CA 1
ATOM 832 C C . PRO A 1 111 ? -8.674 2.508 -21.652 1.00 62.31 111 PRO A C 1
ATOM 834 O O . PRO A 1 111 ? -9.642 1.788 -21.405 1.00 62.31 111 PRO A O 1
ATOM 837 N N . MET A 1 112 ? -7.536 2.450 -20.952 1.00 66.00 112 MET A N 1
ATOM 838 C CA . MET A 1 112 ? -7.430 1.642 -19.741 1.00 66.00 112 MET A CA 1
ATOM 839 C C . MET A 1 112 ? -8.533 2.085 -18.777 1.00 66.00 112 MET A C 1
ATOM 841 O O . MET A 1 112 ? -8.703 3.294 -18.583 1.00 66.00 112 MET A O 1
ATOM 845 N N . PRO A 1 113 ? -9.271 1.139 -18.170 1.00 59.12 113 PRO A N 1
ATOM 846 C CA . PRO A 1 113 ? -10.337 1.468 -17.242 1.00 59.12 113 PRO A CA 1
ATOM 847 C C . PRO A 1 113 ? -9.778 2.390 -16.161 1.00 59.12 113 PRO A C 1
ATOM 849 O O . PRO A 1 113 ? -8.773 2.077 -15.511 1.00 59.12 113 PRO A O 1
ATOM 852 N N . ALA A 1 114 ? -10.408 3.560 -16.033 1.00 53.47 114 ALA A N 1
ATOM 853 C CA . ALA A 1 114 ? -10.058 4.567 -15.051 1.00 53.47 114 ALA A CA 1
ATOM 854 C C . ALA A 1 114 ? -9.932 3.885 -13.686 1.00 53.47 114 ALA A C 1
ATOM 856 O O . ALA A 1 114 ? -10.846 3.197 -13.228 1.00 53.47 114 ALA A O 1
ATOM 857 N N . ARG A 1 115 ? -8.745 4.013 -13.083 1.00 53.81 115 ARG A N 1
ATOM 858 C CA . ARG A 1 115 ? -8.398 3.410 -11.796 1.00 53.81 115 ARG A CA 1
ATOM 859 C C . ARG A 1 115 ? -9.534 3.676 -10.816 1.00 53.81 115 ARG A C 1
ATOM 861 O O . ARG A 1 115 ? -9.817 4.838 -10.541 1.00 53.81 115 ARG A O 1
ATOM 868 N N . ALA A 1 116 ? -10.136 2.612 -10.285 1.00 52.78 116 ALA A N 1
ATOM 869 C CA . ALA A 1 116 ? -11.066 2.703 -9.173 1.00 52.78 116 ALA A CA 1
ATOM 870 C C . ALA A 1 116 ? -10.384 3.522 -8.073 1.00 52.78 116 ALA A C 1
ATOM 872 O O . ALA A 1 116 ? -9.411 3.080 -7.453 1.00 52.78 116 ALA A O 1
ATOM 873 N N . ALA A 1 117 ? -10.823 4.770 -7.920 1.00 57.06 117 ALA A N 1
ATOM 874 C CA . ALA A 1 117 ? -10.390 5.629 -6.846 1.00 57.06 117 ALA A CA 1
ATOM 875 C C . ALA A 1 117 ? -10.852 4.930 -5.575 1.00 57.06 117 ALA A C 1
ATOM 877 O O . ALA A 1 117 ? -12.046 4.885 -5.286 1.00 57.06 117 ALA A O 1
ATOM 878 N N . PHE A 1 118 ? -9.911 4.307 -4.866 1.00 59.22 118 PHE A N 1
ATOM 879 C CA . PHE A 1 118 ? -10.159 3.814 -3.524 1.00 59.22 118 PHE A CA 1
ATOM 880 C C . PHE A 1 118 ? -10.797 4.958 -2.755 1.00 59.22 118 PHE A C 1
ATOM 882 O O . PHE A 1 118 ? -10.190 6.017 -2.595 1.00 59.22 118 PHE A O 1
ATOM 889 N N . SER A 1 119 ? -12.065 4.765 -2.406 1.00 69.75 119 SER A N 1
ATOM 890 C CA . SER A 1 119 ? -12.888 5.783 -1.782 1.00 69.75 119 SER A CA 1
ATOM 891 C C . SER A 1 119 ? -12.252 6.135 -0.447 1.00 69.75 119 SER A C 1
ATOM 893 O O . SER A 1 119 ? -12.390 5.403 0.532 1.00 69.75 119 SER A O 1
ATOM 895 N N . THR A 1 120 ? -11.551 7.267 -0.409 1.00 79.44 120 THR A N 1
ATOM 896 C CA . THR A 1 120 ? -10.930 7.842 0.790 1.00 79.44 120 THR A CA 1
ATOM 897 C C . THR A 1 120 ? -11.934 7.915 1.945 1.00 79.44 120 THR A C 1
ATOM 899 O O . THR A 1 120 ? -11.573 7.764 3.107 1.00 79.44 120 THR A O 1
ATOM 902 N N . ARG A 1 121 ? -13.227 8.052 1.615 1.00 83.19 121 ARG A N 1
ATOM 903 C CA . ARG A 1 121 ? -14.339 8.080 2.569 1.00 83.19 121 ARG A CA 1
ATOM 904 C C . ARG A 1 121 ? -14.460 6.787 3.378 1.00 83.19 121 ARG A C 1
ATOM 906 O O . ARG A 1 121 ? -14.723 6.861 4.571 1.00 83.19 121 ARG A O 1
ATOM 913 N N . GLY A 1 122 ? -14.236 5.623 2.764 1.00 82.62 122 GLY A N 1
ATOM 914 C CA . GLY A 1 122 ? -14.336 4.335 3.458 1.00 82.62 122 GLY A CA 1
ATOM 915 C C . GLY A 1 122 ? -13.248 4.151 4.516 1.00 82.62 122 GLY A C 1
ATOM 916 O O . GLY A 1 122 ? -13.525 3.673 5.612 1.00 82.62 122 GLY A O 1
ATOM 917 N N . GLN A 1 123 ? -12.025 4.593 4.214 1.00 84.56 123 GLN A N 1
ATOM 918 C CA . GLN A 1 123 ? -10.899 4.514 5.144 1.00 84.56 123 GLN A CA 1
ATOM 919 C C . GLN A 1 123 ? -11.051 5.496 6.312 1.00 84.56 123 GLN A C 1
ATOM 921 O O . GLN A 1 123 ? -10.776 5.128 7.451 1.00 84.56 123 GLN A O 1
ATOM 926 N N . VAL A 1 124 ? -11.539 6.713 6.045 1.00 87.56 124 VAL A N 1
ATOM 927 C CA . VAL A 1 124 ? -11.833 7.698 7.099 1.00 87.56 124 VAL A CA 1
ATOM 928 C C . VAL A 1 124 ? -12.943 7.191 8.020 1.00 87.56 124 VAL A C 1
ATOM 930 O O . VAL A 1 124 ? -12.788 7.256 9.234 1.00 87.56 124 VAL A O 1
ATOM 933 N N . LEU A 1 125 ? -14.023 6.622 7.471 1.00 87.75 125 LEU A N 1
ATOM 934 C CA . LEU A 1 125 ? -15.112 6.067 8.281 1.00 87.75 125 LEU A CA 1
ATOM 935 C C . LEU A 1 125 ? -14.626 4.922 9.185 1.00 87.75 125 LEU A C 1
ATOM 937 O O . LEU A 1 125 ? -14.974 4.882 10.362 1.00 87.75 125 LEU A O 1
ATOM 941 N N . ALA A 1 126 ? -13.794 4.019 8.653 1.00 82.19 126 ALA A N 1
ATOM 942 C CA . ALA A 1 126 ? -13.222 2.920 9.429 1.00 82.19 126 ALA A CA 1
ATOM 943 C C . ALA A 1 126 ? -12.325 3.428 10.573 1.00 82.19 126 ALA A C 1
ATOM 945 O O . ALA A 1 126 ? -12.404 2.921 11.690 1.00 82.19 126 ALA A O 1
ATOM 946 N N . TRP A 1 127 ? -11.526 4.470 10.316 1.00 87.62 127 TRP A N 1
ATOM 947 C CA . TRP A 1 127 ? -10.728 5.142 11.344 1.00 87.62 127 TRP A CA 1
ATOM 948 C C . TRP A 1 127 ? -11.592 5.797 12.424 1.00 87.62 127 TRP A C 1
ATOM 950 O O . TRP A 1 127 ? -11.303 5.640 13.610 1.00 87.62 127 TRP A O 1
ATOM 960 N N . LEU A 1 128 ? -12.670 6.479 12.027 1.00 91.38 128 LEU A N 1
ATOM 961 C CA . LEU A 1 128 ? -13.604 7.095 12.968 1.00 91.38 128 LEU A CA 1
ATOM 962 C C . LEU A 1 128 ? -14.254 6.035 13.862 1.00 91.38 128 LEU A C 1
ATOM 964 O O . LEU A 1 128 ? -14.132 6.144 15.078 1.00 91.38 128 LEU A O 1
ATOM 968 N N . LEU A 1 129 ? -14.827 4.965 13.294 1.00 83.50 129 LEU A N 1
ATOM 969 C CA . LEU A 1 129 ? -15.418 3.873 14.083 1.00 83.50 129 LEU A CA 1
ATOM 970 C C . LEU A 1 129 ? -14.414 3.258 15.066 1.00 83.50 129 LEU A C 1
ATOM 972 O O . LEU A 1 129 ? -14.751 3.048 16.230 1.00 83.50 129 LEU A O 1
ATOM 976 N N . ALA A 1 130 ? -13.181 2.995 14.622 1.00 83.25 130 ALA A N 1
ATOM 977 C CA . ALA A 1 130 ? -12.149 2.427 15.485 1.00 83.25 130 ALA A CA 1
ATOM 978 C C . ALA A 1 130 ? -11.778 3.376 16.640 1.00 83.25 130 ALA A C 1
ATOM 980 O O . ALA A 1 130 ? -11.709 2.941 17.791 1.00 83.25 130 ALA A O 1
ATOM 981 N N . SER A 1 131 ? -11.600 4.673 16.359 1.00 90.12 131 SER A N 1
ATOM 982 C CA . SER A 1 131 ? -11.290 5.675 17.390 1.00 90.12 131 SER A CA 1
ATOM 983 C C . SER A 1 131 ? -12.433 5.871 18.387 1.00 90.12 131 SER A C 1
ATOM 985 O O . SER A 1 131 ? -12.189 5.937 19.592 1.00 90.12 131 SER A O 1
ATOM 987 N N . THR A 1 132 ? -13.681 5.891 17.912 1.00 91.00 132 THR A N 1
ATOM 988 C CA . THR A 1 132 ? -14.865 6.008 18.767 1.00 91.00 132 THR A CA 1
ATOM 989 C C . THR A 1 132 ? -15.007 4.778 19.661 1.00 91.00 132 THR A C 1
ATOM 991 O O . THR A 1 132 ? -15.268 4.925 20.851 1.00 91.00 132 THR A O 1
ATOM 994 N N . GLY A 1 133 ? -14.761 3.574 19.134 1.00 88.12 133 GLY A N 1
ATOM 995 C CA . GLY A 1 133 ? -14.811 2.334 19.915 1.00 88.12 133 GLY A CA 1
ATOM 996 C C . GLY A 1 133 ? -13.755 2.308 21.020 1.00 88.12 133 GLY A C 1
ATOM 997 O O . GLY A 1 133 ? -14.075 2.017 22.172 1.00 88.12 133 GLY A O 1
ATOM 998 N N . ALA A 1 134 ? -12.517 2.698 20.697 1.00 89.38 134 ALA A N 1
ATOM 999 C CA . ALA A 1 134 ? -11.439 2.816 21.678 1.00 89.38 134 ALA A CA 1
ATOM 1000 C C . ALA A 1 134 ? -11.757 3.853 22.771 1.00 89.38 134 ALA A C 1
ATOM 1002 O O . ALA A 1 134 ? -11.543 3.584 23.955 1.00 89.38 134 ALA A O 1
ATOM 1003 N N . ALA A 1 135 ? -12.323 5.005 22.393 1.00 90.00 135 ALA A N 1
ATOM 1004 C CA . ALA A 1 135 ? -12.747 6.034 23.339 1.00 90.00 135 ALA A CA 1
ATOM 1005 C C . ALA A 1 135 ? -13.863 5.534 24.273 1.00 90.00 135 ALA A C 1
ATOM 1007 O O . ALA A 1 135 ? -13.768 5.732 25.483 1.00 90.00 135 ALA A O 1
ATOM 1008 N N . CYS A 1 136 ? -14.879 4.835 23.749 1.00 86.38 136 CYS A N 1
ATOM 1009 C CA . CYS A 1 136 ? -15.955 4.254 24.559 1.00 86.38 136 CYS A CA 1
ATOM 1010 C C . CYS A 1 136 ? -15.438 3.229 25.578 1.00 86.38 136 CYS A C 1
ATOM 1012 O O . CYS A 1 136 ? -15.885 3.242 26.723 1.00 86.38 136 CYS A O 1
ATOM 1014 N N . ILE A 1 137 ? -14.476 2.379 25.199 1.00 86.12 137 ILE A N 1
ATOM 1015 C CA . ILE A 1 137 ? -13.862 1.415 26.127 1.00 86.12 137 ILE A CA 1
ATOM 1016 C C . ILE A 1 137 ? -13.078 2.144 27.220 1.00 86.12 137 ILE A C 1
ATOM 1018 O O . ILE A 1 137 ? -13.253 1.838 28.398 1.00 86.12 137 ILE A O 1
ATOM 1022 N N . GLY A 1 138 ? -12.247 3.125 26.852 1.00 89.94 138 GLY A N 1
ATOM 1023 C CA . GLY A 1 138 ? -11.493 3.917 27.827 1.00 89.94 138 GLY A CA 1
ATOM 1024 C C . GLY A 1 138 ? -12.410 4.631 28.823 1.00 89.94 138 GLY A C 1
ATOM 1025 O O . GLY A 1 138 ? -12.156 4.608 30.026 1.00 89.94 138 GLY A O 1
ATOM 1026 N N . LEU A 1 139 ? -13.517 5.192 28.332 1.00 91.12 139 LEU A N 1
ATOM 1027 C CA . LEU A 1 139 ? -14.518 5.867 29.155 1.00 91.12 139 LEU A CA 1
ATOM 1028 C C . LEU A 1 139 ? -15.270 4.875 30.060 1.00 91.12 139 LEU A C 1
ATOM 1030 O O . LEU A 1 139 ? -15.457 5.159 31.239 1.00 91.12 139 LEU A O 1
ATOM 1034 N N . GLY A 1 140 ? -15.619 3.686 29.557 1.00 87.94 140 GLY A N 1
ATOM 1035 C CA . GLY A 1 140 ? -16.230 2.613 30.350 1.00 87.94 140 GLY A CA 1
ATOM 1036 C C . GLY A 1 140 ? -15.322 2.106 31.477 1.00 87.94 140 GLY A C 1
ATOM 1037 O O . GLY A 1 140 ? -15.769 1.991 32.616 1.00 87.94 140 GLY A O 1
ATOM 1038 N N . ILE A 1 141 ? -14.033 1.874 31.194 1.00 90.06 141 ILE A N 1
ATOM 1039 C CA . ILE A 1 141 ? -13.038 1.478 32.209 1.00 90.06 141 ILE A CA 1
ATOM 1040 C C . ILE A 1 141 ? -12.849 2.598 33.239 1.00 90.06 141 ILE A C 1
ATOM 1042 O O . ILE A 1 141 ? -12.808 2.326 34.438 1.00 90.06 141 ILE A O 1
ATOM 1046 N N . GLY A 1 142 ? -12.772 3.853 32.785 1.00 90.69 142 GLY A N 1
ATOM 1047 C CA . GLY A 1 142 ? -12.649 5.019 33.659 1.00 90.69 142 GLY A CA 1
ATOM 1048 C C . GLY A 1 142 ? -13.841 5.173 34.606 1.00 90.69 142 GLY A C 1
ATOM 1049 O O . GLY A 1 142 ? -13.644 5.319 35.811 1.00 90.69 142 GLY A O 1
ATOM 1050 N N . LEU A 1 143 ? -15.070 5.071 34.088 1.00 90.38 143 LEU A N 1
ATOM 1051 C CA . LEU A 1 143 ? -16.295 5.092 34.897 1.00 90.38 143 LEU A CA 1
ATOM 1052 C C . LEU A 1 143 ? -16.361 3.912 35.872 1.00 90.38 143 LEU A C 1
ATOM 1054 O O . LEU A 1 143 ? -16.750 4.101 37.022 1.00 90.38 143 LEU A O 1
ATOM 1058 N N . GLY A 1 144 ? -15.948 2.715 35.445 1.00 86.88 144 GLY A N 1
ATOM 1059 C CA . GLY A 1 144 ? -15.903 1.532 36.305 1.00 86.88 144 GLY A CA 1
ATOM 1060 C C . GLY A 1 144 ? -14.921 1.694 37.469 1.00 86.88 144 GLY A C 1
ATOM 1061 O O . GLY A 1 144 ? -15.282 1.458 38.620 1.00 86.88 144 GLY A O 1
ATOM 1062 N N . ALA A 1 145 ? -13.702 2.168 37.195 1.00 91.44 145 ALA A N 1
ATOM 1063 C CA . ALA A 1 145 ? -12.711 2.454 38.232 1.00 91.44 145 ALA A CA 1
ATOM 1064 C C . ALA A 1 145 ? -13.188 3.562 39.187 1.00 91.44 145 ALA A C 1
ATOM 1066 O O . ALA A 1 145 ? -13.026 3.444 40.401 1.00 91.44 145 ALA A O 1
ATOM 1067 N N . TRP A 1 146 ? -13.823 4.609 38.651 1.00 93.12 146 TRP A N 1
ATOM 1068 C CA . TRP A 1 146 ? -14.389 5.694 39.452 1.00 93.12 146 TRP A CA 1
ATOM 1069 C C . TRP A 1 146 ? -15.530 5.215 40.357 1.00 93.12 146 TRP A C 1
ATOM 1071 O O . TRP A 1 146 ? -15.580 5.589 41.527 1.00 93.12 146 TRP A O 1
ATOM 1081 N N . SER A 1 147 ? -16.412 4.350 39.848 1.00 90.56 147 SER A N 1
ATOM 1082 C CA . SER A 1 147 ? -17.509 3.754 40.622 1.00 90.56 147 SER A CA 1
ATOM 1083 C C . SER A 1 147 ? -16.983 2.932 41.803 1.00 90.56 147 SER A C 1
ATOM 1085 O O . SER A 1 147 ? -17.476 3.094 42.919 1.00 90.56 147 SER A O 1
ATOM 1087 N N . LEU A 1 148 ? -15.921 2.141 41.597 1.00 90.94 148 LEU A N 1
ATOM 1088 C CA . LEU A 1 148 ? -15.295 1.345 42.660 1.00 90.94 148 LEU A CA 1
ATOM 1089 C C . LEU A 1 148 ? -14.650 2.207 43.755 1.00 90.94 148 LEU A C 1
ATOM 1091 O O . LEU A 1 148 ? -14.731 1.856 44.929 1.00 90.94 148 LEU A O 1
ATOM 1095 N N . ILE A 1 149 ? -14.023 3.330 43.388 1.00 96.19 149 ILE A N 1
ATOM 1096 C CA . ILE A 1 149 ? -13.383 4.240 44.354 1.00 96.19 149 ILE A CA 1
ATOM 1097 C C . ILE A 1 149 ? -14.431 5.084 45.096 1.00 96.19 149 ILE A C 1
ATOM 1099 O O . ILE A 1 14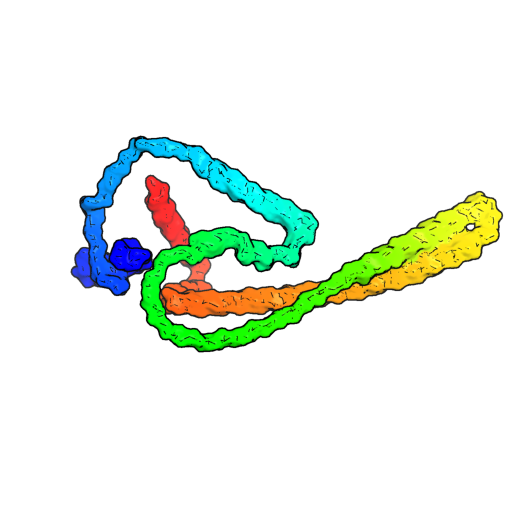9 ? -14.276 5.352 46.285 1.00 96.19 149 ILE A O 1
ATOM 1103 N N . GLY A 1 150 ? -15.490 5.511 44.403 1.00 92.25 150 GLY A N 1
ATOM 1104 C CA . GLY A 1 150 ? -16.523 6.397 44.944 1.00 92.25 150 GLY A CA 1
ATOM 1105 C C . GLY A 1 150 ? -17.674 5.696 45.670 1.00 92.25 150 GLY A C 1
ATOM 1106 O O . GLY A 1 150 ? -18.480 6.381 46.295 1.00 92.25 150 GLY A O 1
ATOM 1107 N N . GLY A 1 151 ? -17.792 4.366 45.572 1.00 93.25 151 GLY A N 1
ATOM 1108 C CA . GLY A 1 151 ? -18.877 3.594 46.191 1.00 93.25 151 GLY A CA 1
ATOM 1109 C C . GLY A 1 151 ? -20.277 3.905 45.642 1.00 93.25 151 GLY A C 1
ATOM 1110 O O . GLY A 1 151 ? -21.269 3.596 46.294 1.00 93.25 151 GLY A O 1
ATOM 1111 N N . GLN A 1 152 ? -20.382 4.541 44.468 1.00 92.31 152 GLN A N 1
ATOM 1112 C CA . GLN A 1 152 ? -21.666 4.828 43.825 1.00 92.31 152 GLN A CA 1
ATOM 1113 C C . GLN A 1 152 ? -22.045 3.695 42.863 1.00 92.31 152 GLN A C 1
ATOM 1115 O O . GLN A 1 152 ? -21.522 3.610 41.746 1.00 92.31 152 GLN A O 1
ATOM 1120 N N . GLU A 1 153 ? -22.976 2.844 43.297 1.00 91.88 153 GLU A N 1
ATOM 1121 C CA . GLU A 1 153 ? -23.466 1.685 42.533 1.00 91.88 153 GLU A CA 1
ATOM 1122 C C . GLU A 1 153 ? -24.279 2.086 41.287 1.00 91.88 153 GLU A C 1
ATOM 1124 O O . GLU A 1 153 ? -24.281 1.363 40.289 1.00 91.88 153 GLU A O 1
ATOM 1129 N N . ASP A 1 154 ? -24.880 3.281 41.275 1.00 94.38 154 ASP A N 1
ATOM 1130 C CA . ASP A 1 154 ? -25.684 3.776 40.145 1.00 94.38 154 ASP A CA 1
ATOM 1131 C C . ASP A 1 154 ? -24.876 3.958 38.845 1.00 94.38 154 ASP A C 1
ATOM 1133 O O . ASP A 1 154 ? -25.434 3.899 37.746 1.00 94.38 154 ASP A O 1
ATOM 1137 N N . LEU A 1 155 ? -23.549 4.131 38.934 1.00 91.62 155 LEU A N 1
ATOM 1138 C CA . LEU A 1 155 ? -22.668 4.254 37.762 1.00 91.62 155 LEU A CA 1
ATOM 1139 C C . LEU A 1 155 ? -22.237 2.906 37.169 1.00 91.62 155 LEU A C 1
ATOM 1141 O O . LEU A 1 155 ? -21.665 2.876 36.076 1.00 91.62 155 LEU A O 1
ATOM 1145 N N . TRP A 1 156 ? -22.527 1.789 37.837 1.00 91.50 156 TRP A N 1
ATOM 1146 C CA . TRP A 1 156 ? -22.085 0.472 37.385 1.00 91.50 156 TRP A CA 1
ATOM 1147 C C . TRP A 1 156 ? -22.769 0.041 36.082 1.00 91.50 156 TRP A C 1
ATOM 1149 O O . TRP A 1 156 ? -22.106 -0.334 35.114 1.00 91.50 156 TRP A O 1
ATOM 1159 N N . ASN A 1 157 ? -24.097 0.169 36.012 1.00 93.00 157 ASN A N 1
ATOM 1160 C CA . ASN A 1 157 ? -24.875 -0.170 34.817 1.00 93.00 157 ASN A CA 1
ATOM 1161 C C . ASN A 1 157 ? -24.448 0.620 33.564 1.00 93.00 157 ASN A C 1
ATOM 1163 O O . ASN A 1 157 ? -24.193 -0.014 32.533 1.00 93.00 157 ASN A O 1
ATOM 1167 N N . PRO A 1 158 ? -24.320 1.966 33.597 1.00 91.00 158 PRO A N 1
ATOM 1168 C CA . PRO A 1 158 ? -23.848 2.707 32.432 1.00 91.00 158 PRO A CA 1
ATOM 1169 C C . PRO A 1 158 ? -22.387 2.391 32.082 1.00 91.00 158 PRO A C 1
ATOM 1171 O O . PRO A 1 158 ? -22.062 2.364 30.896 1.00 91.00 158 PRO A O 1
ATOM 1174 N N . ALA A 1 159 ? -21.520 2.086 33.058 1.00 88.88 159 ALA A N 1
ATOM 1175 C CA . ALA A 1 159 ? -20.141 1.671 32.784 1.00 88.88 159 ALA A CA 1
ATOM 1176 C C . ALA A 1 159 ? -20.080 0.333 32.026 1.00 88.88 159 ALA A C 1
ATOM 1178 O O . ALA A 1 159 ? -19.393 0.233 31.006 1.00 88.88 159 ALA A O 1
ATOM 1179 N N . VAL A 1 160 ? -20.847 -0.674 32.465 1.00 92.06 160 VAL A N 1
ATOM 1180 C CA . VAL A 1 160 ? -20.932 -1.984 31.793 1.00 92.06 160 VAL A CA 1
ATOM 1181 C C . VAL A 1 160 ? -21.537 -1.846 30.394 1.00 92.06 160 VAL A C 1
ATOM 1183 O O . VAL A 1 160 ? -20.999 -2.404 29.435 1.00 92.06 160 VAL A O 1
ATOM 1186 N N . ALA A 1 161 ? -22.612 -1.065 30.245 1.00 91.38 161 ALA A N 1
ATOM 1187 C CA . ALA A 1 161 ? -23.229 -0.809 28.944 1.00 91.38 161 ALA A CA 1
ATOM 1188 C C . ALA A 1 161 ? -22.263 -0.099 27.976 1.00 91.38 161 ALA A C 1
ATOM 1190 O O . ALA A 1 161 ? -22.156 -0.494 26.812 1.00 91.38 161 ALA A O 1
ATOM 1191 N N . ALA A 1 162 ? -21.514 0.900 28.458 1.00 86.88 162 ALA A N 1
ATOM 1192 C CA . ALA A 1 162 ? -20.504 1.601 27.668 1.00 86.88 162 ALA A CA 1
ATOM 1193 C C . ALA A 1 162 ? -19.344 0.679 27.256 1.00 86.88 162 ALA A C 1
ATOM 1195 O O . ALA A 1 162 ? -18.907 0.730 26.105 1.00 86.88 162 ALA A O 1
ATOM 1196 N N . ALA A 1 163 ? -18.879 -0.197 28.154 1.00 87.06 163 ALA A N 1
ATOM 1197 C CA . ALA A 1 163 ? -17.814 -1.155 27.863 1.00 87.06 163 ALA A CA 1
ATOM 1198 C C . ALA A 1 163 ? -18.242 -2.201 26.815 1.00 87.06 163 ALA A C 1
ATOM 1200 O O . ALA A 1 163 ? -17.522 -2.412 25.835 1.00 87.06 163 ALA A O 1
ATOM 1201 N N . LEU A 1 164 ? -19.431 -2.800 26.967 1.00 91.44 164 LEU A N 1
ATOM 1202 C CA . LEU A 1 164 ? -19.977 -3.770 26.005 1.00 91.44 164 LEU A CA 1
ATOM 1203 C C . LEU A 1 164 ? -20.250 -3.127 24.639 1.00 91.44 164 LEU A C 1
ATOM 1205 O O . LEU A 1 164 ? -19.896 -3.693 23.602 1.00 91.44 164 LEU A O 1
ATOM 1209 N N . GLY A 1 165 ? -20.826 -1.921 24.631 1.00 89.44 165 GLY A N 1
ATOM 1210 C CA . GLY A 1 165 ? -21.038 -1.150 23.406 1.00 89.44 165 GLY A CA 1
ATOM 1211 C C . GLY A 1 165 ? -19.722 -0.800 22.707 1.00 89.44 165 GLY A C 1
ATOM 1212 O O . GLY A 1 165 ? -19.593 -0.997 21.497 1.00 89.44 165 GLY A O 1
ATOM 1213 N N . GLY A 1 166 ? -18.718 -0.356 23.469 1.00 85.69 166 GLY A N 1
ATOM 1214 C CA . GLY A 1 166 ? -17.379 -0.058 22.964 1.00 85.69 166 GLY A CA 1
ATOM 1215 C C . GLY A 1 166 ? -16.688 -1.280 22.356 1.00 85.69 166 GLY A C 1
ATOM 1216 O O . GLY A 1 166 ? -16.138 -1.187 21.258 1.00 85.69 166 GLY A O 1
ATOM 1217 N N . GLN A 1 167 ? -16.777 -2.443 23.011 1.00 92.56 167 GLN A N 1
ATOM 1218 C CA . GLN A 1 167 ? -16.223 -3.698 22.495 1.00 92.56 167 GLN A CA 1
ATOM 1219 C C . GLN A 1 167 ? -16.895 -4.119 21.180 1.00 92.56 167 GLN A C 1
ATOM 1221 O O . GLN A 1 167 ? -16.201 -4.471 20.223 1.00 92.56 167 GLN A O 1
ATOM 1226 N N . GLY A 1 168 ? -18.228 -4.031 21.098 1.00 90.19 168 GLY A N 1
ATOM 1227 C CA . GLY A 1 168 ? -18.971 -4.318 19.869 1.00 90.19 168 GLY A CA 1
ATOM 1228 C C . GLY A 1 168 ? -18.572 -3.394 18.714 1.00 90.19 168 GLY A C 1
ATOM 1229 O O . GLY A 1 168 ? -18.270 -3.868 17.615 1.00 90.19 168 GLY A O 1
ATOM 1230 N N . LEU A 1 169 ? -18.492 -2.084 18.972 1.00 85.31 169 LEU A N 1
ATOM 1231 C CA . LEU A 1 169 ? -18.083 -1.098 17.968 1.00 85.31 169 LEU A CA 1
ATOM 1232 C C . LEU A 1 169 ? -16.644 -1.342 17.481 1.00 85.31 169 LEU A C 1
ATOM 1234 O O . LEU A 1 169 ? -16.366 -1.219 16.286 1.00 85.31 169 LEU A O 1
ATOM 1238 N N . LEU A 1 170 ? -15.742 -1.736 18.388 1.00 88.50 170 LEU A N 1
ATOM 1239 C CA . LEU A 1 170 ? -14.350 -2.043 18.064 1.00 88.50 170 LEU A CA 1
ATOM 1240 C C . LEU A 1 170 ? -14.249 -3.269 17.149 1.00 88.50 170 LEU A C 1
ATOM 1242 O O . LEU A 1 170 ? -13.546 -3.206 16.143 1.00 88.50 170 LEU A O 1
ATOM 1246 N N . ILE A 1 171 ? -14.989 -4.347 17.434 1.00 92.12 171 ILE A N 1
ATOM 1247 C CA . ILE A 1 171 ? -15.008 -5.554 16.588 1.00 92.12 171 ILE A CA 1
ATOM 1248 C C . ILE A 1 171 ? -15.473 -5.215 15.166 1.00 92.12 171 ILE A C 1
ATOM 1250 O O . ILE A 1 171 ? -14.820 -5.603 14.193 1.00 92.12 171 ILE A O 1
ATOM 1254 N N . VAL A 1 172 ? -16.566 -4.455 15.033 1.00 87.75 172 VAL A N 1
ATOM 1255 C CA . VAL A 1 172 ? -17.092 -4.036 13.722 1.00 87.75 172 VAL A CA 1
ATOM 1256 C C . VAL A 1 172 ? -16.080 -3.157 12.980 1.00 87.75 172 VAL A C 1
ATOM 1258 O O . VAL A 1 172 ? -15.797 -3.406 11.805 1.00 87.75 172 VAL A O 1
ATOM 1261 N N . GLY A 1 173 ? -15.476 -2.180 13.663 1.00 84.56 173 GLY A N 1
ATOM 1262 C CA . GLY A 1 173 ? -14.435 -1.326 13.085 1.00 84.56 173 GLY A CA 1
ATOM 1263 C C . GLY A 1 173 ? -13.218 -2.122 12.599 1.00 84.56 173 GLY A C 1
ATOM 1264 O O . GLY A 1 173 ? -12.722 -1.890 11.494 1.00 84.56 173 GLY A O 1
ATOM 1265 N N . LEU A 1 174 ? -12.774 -3.114 13.376 1.00 88.81 174 LEU A N 1
ATOM 1266 C CA . LEU A 1 174 ? -11.618 -3.947 13.041 1.00 88.81 174 LEU A CA 1
ATOM 1267 C C . LEU A 1 174 ? -11.891 -4.864 11.839 1.00 88.81 174 LEU A C 1
ATOM 1269 O O . LEU A 1 174 ? -11.048 -4.975 10.946 1.00 88.81 174 LEU A O 1
ATOM 1273 N N . LEU A 1 175 ? -13.082 -5.469 11.767 1.00 91.56 175 LEU A N 1
ATOM 1274 C CA . LEU A 1 175 ? -13.514 -6.263 10.610 1.00 91.56 175 LEU A CA 1
ATOM 1275 C C . LEU A 1 175 ? -13.553 -5.419 9.331 1.00 91.56 175 LEU A C 1
ATOM 1277 O O . LEU A 1 175 ? -13.128 -5.876 8.265 1.00 91.56 175 LEU A O 1
ATOM 1281 N N . GLN A 1 176 ? -14.012 -4.171 9.432 1.00 88.25 176 GLN A N 1
ATOM 1282 C CA . GLN A 1 176 ? -14.056 -3.260 8.293 1.00 88.25 176 GLN A CA 1
ATOM 1283 C C . GLN A 1 176 ? -12.652 -2.845 7.831 1.00 88.25 176 GLN A C 1
ATOM 1285 O O . GLN A 1 176 ? -12.386 -2.829 6.624 1.00 88.25 176 GLN A O 1
ATOM 1290 N N . LEU A 1 177 ? -11.729 -2.598 8.767 1.00 87.06 177 LEU A N 1
ATOM 1291 C CA . LEU A 1 177 ? -10.317 -2.364 8.453 1.00 87.06 177 LEU A CA 1
ATOM 1292 C C . LEU A 1 177 ? -9.688 -3.581 7.765 1.00 87.06 177 LEU A C 1
ATOM 1294 O O . LEU A 1 177 ? -9.046 -3.416 6.726 1.00 87.06 177 LEU A O 1
ATOM 1298 N N . LEU A 1 178 ? -9.931 -4.793 8.270 1.00 93.19 178 LEU A N 1
ATOM 1299 C CA . LEU A 1 178 ? -9.398 -6.028 7.692 1.00 93.19 178 LEU A CA 1
ATOM 1300 C C . LEU A 1 178 ? -9.913 -6.261 6.266 1.00 93.19 178 LEU A C 1
ATOM 1302 O O . LEU A 1 178 ? -9.126 -6.560 5.369 1.00 93.19 178 LEU A O 1
ATOM 1306 N N . SER A 1 179 ? -11.211 -6.053 6.033 1.00 91.94 179 SER A N 1
ATOM 1307 C CA . SER A 1 179 ? -11.812 -6.127 4.694 1.00 91.94 179 SER A CA 1
ATOM 1308 C C . SER A 1 179 ? -11.200 -5.095 3.739 1.00 91.94 179 SER A C 1
ATOM 1310 O O . SER A 1 179 ? -10.862 -5.411 2.594 1.00 91.94 179 SER A O 1
ATOM 1312 N N . SER A 1 180 ? -10.973 -3.867 4.219 1.00 87.44 180 SER A N 1
ATOM 1313 C CA . SER A 1 180 ? -10.342 -2.817 3.414 1.00 87.44 180 SER A CA 1
ATOM 1314 C C . SER A 1 180 ? -8.893 -3.162 3.049 1.00 87.44 180 SER A C 1
ATOM 1316 O O . SER A 1 180 ? -8.504 -3.028 1.886 1.00 87.44 180 SER A O 1
ATOM 1318 N N . LEU A 1 181 ? -8.126 -3.687 4.011 1.00 89.69 181 LEU A N 1
ATOM 1319 C CA . LEU A 1 181 ? -6.740 -4.102 3.824 1.00 89.69 181 LEU A CA 1
ATOM 1320 C C . LEU A 1 181 ? -6.650 -5.280 2.857 1.00 89.69 181 LEU A C 1
ATOM 1322 O O . LEU A 1 181 ? -5.812 -5.283 1.961 1.00 89.69 181 LEU A O 1
ATOM 1326 N N . TRP A 1 182 ? -7.545 -6.253 2.999 1.00 94.62 182 TRP A N 1
ATOM 1327 C CA . TRP A 1 182 ? -7.620 -7.415 2.125 1.00 94.62 182 TRP A CA 1
ATOM 1328 C C . TRP A 1 182 ? -7.898 -7.026 0.669 1.00 94.62 182 TRP A C 1
ATOM 1330 O O . TRP A 1 182 ? -7.220 -7.489 -0.254 1.00 94.62 182 TRP A O 1
ATOM 1340 N N . ASN A 1 183 ? -8.851 -6.118 0.454 1.00 89.19 183 ASN A N 1
ATOM 1341 C CA . ASN A 1 183 ? -9.149 -5.601 -0.878 1.00 89.19 183 ASN A CA 1
ATOM 1342 C C . ASN A 1 183 ? -7.965 -4.807 -1.446 1.00 89.19 183 ASN A C 1
ATOM 1344 O O . ASN A 1 183 ? -7.589 -5.005 -2.604 1.00 89.19 183 ASN A O 1
ATOM 1348 N N . ALA A 1 184 ? -7.326 -3.964 -0.631 1.00 86.06 184 ALA A N 1
ATOM 1349 C CA . ALA A 1 184 ? -6.121 -3.242 -1.030 1.00 86.06 184 ALA A CA 1
ATOM 1350 C C . ALA A 1 184 ? -4.975 -4.199 -1.407 1.00 86.06 184 ALA A C 1
ATOM 1352 O O . ALA A 1 184 ? -4.338 -4.006 -2.445 1.00 86.06 184 ALA A O 1
ATOM 1353 N N . ALA A 1 185 ? -4.765 -5.265 -0.631 1.00 88.50 185 ALA A N 1
ATOM 1354 C CA . ALA A 1 185 ? -3.748 -6.280 -0.885 1.00 88.50 185 ALA A CA 1
ATOM 1355 C C . ALA A 1 185 ? -3.995 -7.018 -2.208 1.00 88.50 185 ALA A C 1
ATOM 1357 O O . ALA A 1 185 ? -3.076 -7.149 -3.018 1.00 88.50 185 ALA A O 1
ATOM 1358 N N . ARG A 1 186 ? -5.240 -7.427 -2.493 1.00 91.81 186 ARG A N 1
ATOM 1359 C CA . ARG A 1 186 ? -5.592 -8.057 -3.780 1.00 91.81 186 ARG A CA 1
ATOM 1360 C C . ARG A 1 186 ? -5.352 -7.133 -4.966 1.00 91.81 186 ARG A C 1
ATOM 1362 O O . ARG A 1 186 ? -4.813 -7.559 -5.986 1.00 91.81 186 ARG A O 1
ATOM 1369 N N . HIS A 1 187 ? -5.707 -5.860 -4.835 1.00 87.19 187 HIS A N 1
ATOM 1370 C CA . HIS A 1 187 ? -5.440 -4.885 -5.886 1.00 87.19 187 HIS A CA 1
ATOM 1371 C C . HIS A 1 187 ? -3.944 -4.6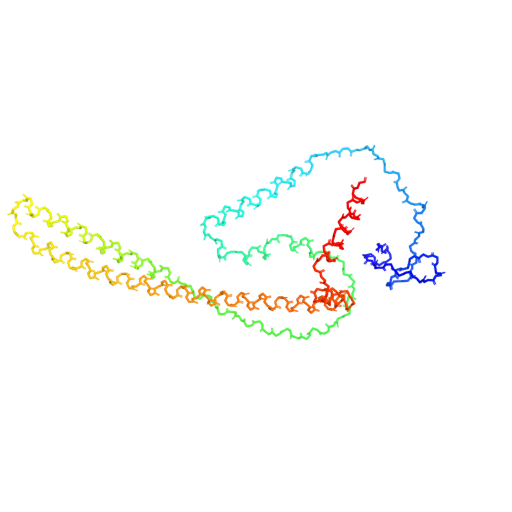16 -6.077 1.00 87.19 187 HIS A C 1
ATOM 1373 O O . HIS A 1 187 ? -3.503 -4.439 -7.213 1.00 87.19 187 HIS A O 1
ATOM 1379 N N . ALA A 1 188 ? -3.156 -4.596 -5.000 1.00 89.56 188 ALA A N 1
ATOM 1380 C CA . ALA A 1 188 ? -1.705 -4.476 -5.085 1.00 89.56 188 ALA A CA 1
ATOM 1381 C C . ALA A 1 188 ? -1.086 -5.698 -5.782 1.00 89.56 188 ALA A C 1
ATOM 1383 O O . ALA A 1 188 ? -0.296 -5.527 -6.709 1.00 89.56 188 ALA A O 1
ATOM 1384 N N . ALA A 1 189 ? -1.515 -6.912 -5.423 1.00 92.38 189 ALA A N 1
ATOM 1385 C CA . ALA A 1 189 ? -1.079 -8.148 -6.069 1.00 92.38 189 ALA A CA 1
ATOM 1386 C C . ALA A 1 189 ? -1.412 -8.162 -7.572 1.00 92.38 189 ALA A C 1
ATOM 1388 O O . ALA A 1 189 ? -0.542 -8.457 -8.389 1.00 92.38 189 ALA A O 1
ATOM 1389 N N . GLY A 1 190 ? -2.627 -7.745 -7.950 1.00 92.50 190 GLY A N 1
ATOM 1390 C CA . GLY A 1 190 ? -3.022 -7.627 -9.358 1.00 92.50 190 GLY A CA 1
ATOM 1391 C C . GLY A 1 190 ? -2.217 -6.577 -10.136 1.00 92.50 190 GLY A C 1
ATOM 1392 O O . GLY A 1 190 ? -1.923 -6.756 -11.315 1.00 92.50 190 GLY A O 1
ATOM 1393 N N . LYS A 1 191 ? -1.798 -5.479 -9.494 1.00 89.00 191 LYS A N 1
ATOM 1394 C CA . LYS A 1 191 ? -0.883 -4.513 -10.128 1.00 89.00 191 LYS A CA 1
ATOM 1395 C C . LYS A 1 191 ? 0.518 -5.083 -10.300 1.00 89.00 191 LYS A C 1
ATOM 1397 O O . LYS A 1 191 ? 1.145 -4.817 -11.321 1.00 89.00 191 LYS A O 1
ATOM 1402 N N . LEU A 1 192 ? 1.001 -5.850 -9.325 1.00 93.25 192 LEU A N 1
ATOM 1403 C CA . LEU A 1 192 ? 2.306 -6.496 -9.416 1.00 93.25 192 LEU A CA 1
ATOM 1404 C C . LEU A 1 192 ? 2.344 -7.501 -10.571 1.00 93.25 192 LEU A C 1
ATOM 1406 O O . LEU A 1 192 ? 3.312 -7.507 -11.329 1.00 93.25 192 LEU A O 1
ATOM 1410 N N . SER A 1 193 ? 1.284 -8.297 -10.751 1.00 94.44 193 SER A N 1
ATOM 1411 C CA . SER A 1 193 ? 1.193 -9.224 -11.884 1.00 94.44 193 SER A CA 1
ATOM 1412 C C . SER A 1 193 ? 1.169 -8.480 -13.221 1.00 94.44 193 SER A C 1
ATOM 1414 O O . SER A 1 193 ? 1.918 -8.840 -14.123 1.00 94.44 193 SER A O 1
ATOM 1416 N N . LEU A 1 194 ? 0.412 -7.380 -13.321 1.00 93.38 194 LEU A N 1
ATOM 1417 C CA . LEU A 1 194 ? 0.396 -6.538 -14.524 1.00 93.38 194 LEU A CA 1
ATOM 1418 C C . LEU A 1 194 ? 1.768 -5.924 -14.837 1.00 93.38 194 LEU A C 1
ATOM 1420 O O . LEU A 1 194 ? 2.192 -5.933 -15.988 1.00 93.38 194 LEU A O 1
ATOM 1424 N N . MET A 1 195 ? 2.484 -5.415 -13.830 1.00 92.62 195 MET A N 1
ATOM 1425 C CA . MET A 1 195 ? 3.847 -4.895 -14.008 1.00 92.62 195 MET A CA 1
ATOM 1426 C C . MET A 1 195 ? 4.813 -5.996 -14.449 1.00 92.62 195 MET A C 1
ATOM 1428 O O . MET A 1 195 ? 5.674 -5.765 -15.294 1.00 92.62 195 MET A O 1
ATOM 1432 N N . HIS A 1 196 ? 4.662 -7.206 -13.911 1.00 96.06 196 HIS A N 1
ATOM 1433 C CA . HIS A 1 196 ? 5.472 -8.348 -14.315 1.00 96.06 196 HIS A CA 1
ATOM 1434 C C . HIS A 1 196 ? 5.220 -8.733 -15.782 1.00 96.06 196 HIS A C 1
ATOM 1436 O O . HIS A 1 196 ? 6.168 -9.010 -16.521 1.00 96.06 196 HIS A O 1
ATOM 1442 N N . ASP A 1 197 ? 3.968 -8.674 -16.235 1.00 95.94 197 ASP A N 1
ATOM 1443 C CA . ASP A 1 197 ? 3.615 -8.894 -17.638 1.00 95.94 197 ASP A CA 1
ATOM 1444 C C . ASP A 1 197 ? 4.103 -7.757 -18.551 1.00 95.94 197 ASP A C 1
ATOM 1446 O O . ASP A 1 197 ? 4.626 -8.031 -19.635 1.00 95.94 197 ASP A O 1
ATOM 1450 N N . GLU A 1 198 ? 4.024 -6.494 -18.112 1.00 92.94 198 GLU A N 1
ATOM 1451 C CA . GLU A 1 198 ? 4.612 -5.349 -18.828 1.00 92.94 198 GLU A CA 1
ATOM 1452 C C . GLU A 1 198 ? 6.132 -5.506 -18.972 1.00 92.94 198 GLU A C 1
ATOM 1454 O O . GLU A 1 198 ? 6.656 -5.315 -20.068 1.00 92.94 198 GLU A O 1
ATOM 1459 N N . LEU A 1 199 ? 6.843 -5.926 -17.922 1.00 94.25 199 LEU A N 1
ATOM 1460 C CA . LEU A 1 199 ? 8.288 -6.179 -17.978 1.00 94.25 199 LEU A CA 1
ATOM 1461 C C . LEU A 1 199 ? 8.635 -7.324 -18.934 1.00 94.25 199 LEU A C 1
ATOM 1463 O O . LEU A 1 199 ? 9.572 -7.200 -19.724 1.00 94.25 199 LEU A O 1
ATOM 1467 N N . ARG A 1 200 ? 7.868 -8.420 -18.921 1.00 95.75 200 ARG A N 1
ATOM 1468 C CA . ARG A 1 200 ? 8.038 -9.513 -19.895 1.00 95.75 200 ARG A CA 1
ATOM 1469 C C . ARG A 1 200 ? 7.790 -9.033 -21.321 1.00 95.75 200 ARG A C 1
ATOM 1471 O O . ARG A 1 200 ? 8.525 -9.417 -22.229 1.00 95.75 200 ARG A O 1
ATOM 1478 N N . ARG A 1 201 ? 6.773 -8.195 -21.529 1.00 93.81 201 ARG A N 1
ATOM 1479 C CA . ARG A 1 201 ? 6.469 -7.614 -22.840 1.00 93.81 201 ARG A CA 1
ATOM 1480 C C . ARG A 1 201 ? 7.587 -6.688 -23.305 1.00 93.81 201 ARG A C 1
ATOM 1482 O O . ARG A 1 201 ? 8.036 -6.838 -24.436 1.00 93.81 201 ARG A O 1
ATOM 1489 N N . LEU A 1 202 ? 8.059 -5.790 -22.443 1.00 91.81 202 LEU A N 1
ATOM 1490 C CA . LEU A 1 202 ? 9.182 -4.900 -22.735 1.00 91.81 202 LEU A CA 1
ATOM 1491 C C . LEU A 1 202 ? 10.422 -5.707 -23.104 1.00 91.81 202 LEU A C 1
ATOM 1493 O O . LEU A 1 202 ? 11.004 -5.452 -24.153 1.00 91.81 202 LEU A O 1
ATOM 1497 N N . ARG A 1 203 ? 10.738 -6.750 -22.329 1.00 92.38 203 ARG A N 1
ATOM 1498 C CA . ARG A 1 203 ? 11.838 -7.671 -22.626 1.00 92.38 203 ARG A CA 1
ATOM 1499 C C . ARG A 1 203 ? 11.719 -8.288 -24.022 1.00 92.38 203 ARG A C 1
ATOM 1501 O O . ARG A 1 203 ? 12.673 -8.220 -24.791 1.00 92.38 203 ARG A O 1
ATOM 1508 N N . ARG A 1 204 ? 10.541 -8.800 -24.394 1.00 92.19 204 ARG A N 1
ATOM 1509 C CA . ARG A 1 204 ? 10.302 -9.333 -25.748 1.00 92.19 204 ARG A CA 1
ATOM 1510 C C . ARG A 1 204 ? 10.474 -8.263 -26.823 1.00 92.19 204 ARG A C 1
ATOM 1512 O O . ARG A 1 204 ? 11.151 -8.502 -27.812 1.00 92.19 204 ARG A O 1
ATOM 1519 N N . THR A 1 205 ? 9.937 -7.059 -26.618 1.00 91.88 205 THR A N 1
ATOM 1520 C CA . THR A 1 205 ? 10.095 -5.967 -27.595 1.00 91.88 205 THR A CA 1
ATOM 1521 C C . THR A 1 205 ? 11.545 -5.500 -27.726 1.00 91.88 205 THR A C 1
ATOM 1523 O O . THR A 1 205 ? 11.979 -5.163 -28.826 1.00 91.88 205 THR A O 1
ATOM 1526 N N . THR A 1 206 ? 12.320 -5.513 -26.637 1.00 87.19 206 THR A N 1
ATOM 1527 C CA . THR A 1 206 ? 13.752 -5.202 -26.679 1.00 87.19 206 THR A CA 1
ATOM 1528 C C . THR A 1 206 ? 14.545 -6.309 -27.357 1.00 87.19 206 THR A C 1
ATOM 1530 O O . THR A 1 206 ? 15.430 -5.993 -28.142 1.00 87.19 206 THR A O 1
ATOM 1533 N N . GLU A 1 207 ? 14.203 -7.580 -27.128 1.00 86.31 207 GLU A N 1
ATOM 1534 C CA . GLU A 1 207 ? 14.808 -8.728 -27.817 1.00 86.31 207 GLU A CA 1
ATOM 1535 C C . GLU A 1 207 ? 14.506 -8.677 -29.326 1.00 86.31 207 GLU A C 1
ATOM 1537 O O . GLU A 1 207 ? 15.417 -8.817 -30.140 1.00 86.31 207 GLU A O 1
ATOM 1542 N N . GLU A 1 208 ? 13.269 -8.361 -29.723 1.00 87.00 208 GLU A N 1
ATOM 1543 C CA . GLU A 1 208 ? 12.897 -8.155 -31.129 1.00 87.00 208 GLU A CA 1
ATOM 1544 C C . GLU A 1 208 ? 13.617 -6.954 -31.759 1.00 87.00 208 GLU A C 1
ATOM 1546 O O . GLU A 1 208 ? 14.077 -7.028 -32.900 1.00 87.00 208 GLU A O 1
ATOM 1551 N N . SER A 1 209 ? 13.729 -5.837 -31.033 1.00 81.25 209 SER A N 1
ATOM 1552 C CA . SER A 1 209 ? 14.449 -4.652 -31.512 1.00 81.25 209 SER A CA 1
ATOM 1553 C C . SER A 1 209 ? 15.949 -4.927 -31.655 1.00 81.25 209 SER A C 1
ATOM 1555 O O . SER A 1 209 ? 16.548 -4.557 -32.669 1.00 81.25 209 SER A O 1
ATOM 1557 N N . ALA A 1 210 ? 16.548 -5.638 -30.695 1.00 77.50 210 ALA A N 1
ATOM 1558 C CA . ALA A 1 210 ? 17.941 -6.068 -30.744 1.00 77.50 210 ALA A CA 1
ATOM 1559 C C . ALA A 1 210 ? 18.194 -7.031 -31.915 1.00 77.50 210 ALA A C 1
ATOM 1561 O O . ALA A 1 210 ? 19.174 -6.861 -32.642 1.00 77.50 210 ALA A O 1
ATOM 1562 N N . ALA A 1 211 ? 17.279 -7.974 -32.163 1.00 76.81 211 ALA A N 1
ATOM 1563 C CA . ALA A 1 211 ? 17.359 -8.890 -33.300 1.00 76.81 211 ALA A CA 1
ATOM 1564 C C . ALA A 1 211 ? 17.322 -8.155 -34.653 1.00 76.81 211 ALA A C 1
ATOM 1566 O O . ALA A 1 211 ? 18.014 -8.558 -35.587 1.00 76.81 211 ALA A O 1
ATOM 1567 N N . ARG A 1 212 ? 16.567 -7.051 -34.764 1.00 75.62 212 ARG A N 1
ATOM 1568 C CA . ARG A 1 212 ? 16.500 -6.243 -35.998 1.00 75.62 212 ARG A CA 1
ATOM 1569 C C . ARG A 1 212 ? 17.746 -5.395 -36.247 1.00 75.62 212 ARG A C 1
ATOM 1571 O O . ARG A 1 212 ? 18.103 -5.195 -37.404 1.00 75.62 212 ARG A O 1
ATOM 1578 N N . HIS A 1 213 ? 18.387 -4.882 -35.198 1.00 62.53 213 HIS A N 1
ATOM 1579 C CA . HIS A 1 213 ? 19.535 -3.977 -35.343 1.00 62.53 213 HIS A CA 1
ATOM 1580 C C . HIS A 1 213 ? 20.885 -4.708 -35.381 1.00 62.53 213 HIS A C 1
ATOM 1582 O O . HIS A 1 213 ? 21.841 -4.173 -35.942 1.00 62.53 213 HIS A O 1
ATOM 1588 N N . SER A 1 214 ? 20.955 -5.937 -34.857 1.00 57.22 214 SER A N 1
ATOM 1589 C CA . SER A 1 214 ? 22.198 -6.709 -34.757 1.00 57.22 214 SER A CA 1
ATOM 1590 C C . SER A 1 214 ? 21.953 -8.216 -34.936 1.00 57.22 214 SER A C 1
ATOM 1592 O O . SER A 1 214 ? 22.193 -8.978 -33.994 1.00 57.22 214 SER A O 1
ATOM 1594 N N . PRO A 1 215 ? 21.506 -8.688 -36.119 1.00 59.03 215 PRO A N 1
ATOM 1595 C CA . PRO A 1 215 ? 21.189 -10.104 -36.335 1.00 59.03 215 PRO A CA 1
ATOM 1596 C C . PRO A 1 215 ? 22.382 -11.050 -36.102 1.00 59.03 215 PRO A C 1
ATOM 1598 O O . PRO A 1 215 ? 22.168 -12.234 -35.851 1.00 59.03 215 PRO A O 1
ATOM 1601 N N . SER A 1 216 ? 23.625 -10.547 -36.131 1.00 59.81 216 SER A N 1
ATOM 1602 C CA . SER A 1 216 ? 24.833 -11.345 -35.880 1.00 59.81 216 SER A CA 1
ATOM 1603 C C . SER A 1 216 ? 25.425 -11.218 -34.474 1.00 59.81 216 SER A C 1
ATOM 1605 O O . SER A 1 216 ? 26.041 -12.166 -34.018 1.00 59.81 216 SER A O 1
ATOM 1607 N N . ALA A 1 217 ? 25.283 -10.085 -33.776 1.00 58.97 217 ALA A N 1
ATOM 1608 C CA . ALA A 1 217 ? 25.945 -9.894 -32.479 1.00 58.97 217 ALA A CA 1
ATOM 1609 C C . ALA A 1 217 ? 25.051 -10.303 -31.302 1.00 58.97 217 ALA A C 1
ATOM 1611 O O . ALA A 1 217 ? 25.522 -10.941 -30.369 1.00 58.97 217 ALA A O 1
ATOM 1612 N N . ALA A 1 218 ? 23.754 -9.977 -31.345 1.00 63.62 218 ALA A N 1
ATOM 1613 C CA . ALA A 1 218 ? 22.835 -10.299 -30.251 1.00 63.62 218 ALA A CA 1
ATOM 1614 C C . ALA A 1 218 ? 22.570 -11.811 -30.142 1.00 63.62 218 ALA A C 1
ATOM 1616 O O . ALA A 1 218 ? 22.513 -12.340 -29.038 1.00 63.62 218 ALA A O 1
ATOM 1617 N N . SER A 1 219 ? 22.469 -12.506 -31.280 1.00 65.00 219 SER A N 1
ATOM 1618 C CA . SER A 1 219 ? 22.409 -13.972 -31.352 1.00 65.00 219 SER A CA 1
ATOM 1619 C C . SER A 1 219 ? 23.699 -14.609 -30.831 1.00 65.00 219 SER A C 1
ATOM 1621 O O . SER A 1 219 ? 23.631 -15.512 -30.008 1.00 65.00 219 SER A O 1
ATOM 1623 N N . TYR A 1 220 ? 24.861 -14.066 -31.207 1.00 66.50 220 TYR A N 1
ATOM 1624 C CA . TYR A 1 220 ? 26.161 -14.541 -30.731 1.00 66.50 220 TYR A CA 1
ATOM 1625 C C . TYR A 1 220 ? 26.338 -14.363 -29.218 1.00 66.50 220 TYR A C 1
ATOM 1627 O O . TYR A 1 220 ? 26.805 -15.279 -28.555 1.00 66.50 220 TYR A O 1
ATOM 1635 N N . PHE A 1 221 ? 25.921 -13.227 -28.639 1.00 67.44 221 PHE A N 1
ATOM 1636 C CA . PHE A 1 221 ? 25.959 -13.017 -27.184 1.00 67.44 221 PHE A CA 1
ATOM 1637 C C . PHE A 1 221 ? 24.899 -13.826 -26.428 1.00 67.44 221 PHE A C 1
ATOM 1639 O O . PHE A 1 221 ? 25.142 -14.200 -25.284 1.00 67.44 221 PHE A O 1
ATOM 1646 N N . ALA A 1 222 ? 23.744 -14.111 -27.036 1.00 71.31 222 ALA A N 1
ATOM 1647 C CA . ALA A 1 222 ? 22.730 -14.979 -26.442 1.00 71.31 222 ALA A CA 1
ATOM 1648 C C . ALA A 1 222 ? 23.179 -16.452 -26.411 1.00 71.31 222 ALA A C 1
ATOM 1650 O O . ALA A 1 222 ? 22.950 -17.116 -25.399 1.00 71.31 222 ALA A O 1
ATOM 1651 N N . ASP A 1 223 ? 23.859 -16.929 -27.460 1.00 70.00 223 ASP A N 1
ATOM 1652 C CA . ASP A 1 223 ? 24.514 -18.247 -27.467 1.00 70.00 223 ASP A CA 1
ATOM 1653 C C . ASP A 1 223 ? 25.686 -18.286 -26.483 1.00 70.00 223 ASP A C 1
ATOM 1655 O O . ASP A 1 223 ? 25.758 -19.186 -25.648 1.00 70.00 223 ASP A O 1
ATOM 1659 N N . LEU A 1 224 ? 26.539 -17.253 -26.465 1.00 70.19 224 LEU A N 1
ATOM 1660 C CA . LEU A 1 224 ? 27.614 -17.138 -25.472 1.00 70.19 224 LEU A CA 1
ATOM 1661 C C . LEU A 1 224 ? 27.078 -17.121 -24.037 1.00 70.19 224 LEU A C 1
ATOM 1663 O O . LEU A 1 224 ? 27.686 -17.709 -23.158 1.00 70.19 224 LEU A O 1
ATOM 1667 N N . ALA A 1 225 ? 25.946 -16.474 -23.767 1.00 73.62 225 ALA A N 1
ATOM 1668 C CA . ALA A 1 225 ? 25.372 -16.456 -22.423 1.00 73.62 225 ALA A CA 1
ATOM 1669 C C . ALA A 1 225 ? 24.742 -17.800 -22.014 1.00 73.62 225 ALA A C 1
ATOM 1671 O O . ALA A 1 225 ? 24.590 -18.050 -20.819 1.00 73.62 225 ALA A O 1
ATOM 1672 N N . ARG A 1 226 ? 24.352 -18.648 -22.977 1.00 75.94 226 ARG A N 1
ATOM 1673 C CA . ARG A 1 226 ? 23.835 -20.000 -22.709 1.00 75.94 226 ARG A CA 1
ATOM 1674 C C . ARG A 1 226 ? 24.934 -21.044 -22.573 1.00 75.94 226 ARG A C 1
ATOM 1676 O O . ARG A 1 226 ? 24.766 -21.959 -21.772 1.00 75.94 226 ARG A O 1
ATOM 1683 N N . GLU A 1 227 ? 26.013 -20.916 -23.337 1.00 75.00 227 GLU A N 1
ATOM 1684 C CA . GLU A 1 227 ? 27.024 -21.971 -23.466 1.00 75.00 227 GLU A CA 1
ATOM 1685 C C . GLU A 1 227 ? 28.403 -21.589 -22.916 1.00 75.00 227 GLU A C 1
ATOM 1687 O O . GLU A 1 227 ? 29.193 -22.478 -22.595 1.00 75.00 227 GLU A O 1
ATOM 1692 N N . ALA A 1 228 ? 28.718 -20.299 -22.757 1.00 65.31 228 ALA A N 1
ATOM 1693 C CA . ALA A 1 228 ? 30.028 -19.887 -22.267 1.00 65.31 228 ALA A CA 1
ATOM 1694 C C . ALA A 1 228 ? 30.061 -19.779 -20.730 1.00 65.31 228 ALA A C 1
ATOM 1696 O O . ALA A 1 228 ? 29.156 -19.207 -20.113 1.00 65.31 228 ALA A O 1
ATOM 1697 N N . PRO A 1 229 ? 31.133 -20.270 -20.084 1.00 70.69 229 PRO A N 1
ATOM 1698 C CA . PRO A 1 229 ? 31.317 -20.138 -18.644 1.00 70.69 229 PRO A CA 1
ATOM 1699 C C . PRO A 1 229 ? 31.448 -18.660 -18.246 1.00 70.69 229 PRO A C 1
ATOM 1701 O O . PRO A 1 229 ? 32.100 -17.871 -18.934 1.00 70.69 229 PRO A O 1
ATOM 1704 N N . ALA A 1 230 ? 30.852 -18.288 -17.107 1.00 74.31 230 ALA A N 1
ATOM 1705 C CA . ALA A 1 230 ? 30.751 -16.903 -16.621 1.00 74.31 230 ALA A CA 1
ATOM 1706 C C . ALA A 1 230 ? 32.099 -16.153 -16.558 1.00 74.31 230 ALA A C 1
ATOM 1708 O O . ALA A 1 230 ? 32.150 -14.931 -16.711 1.00 74.31 230 ALA A O 1
ATOM 1709 N N . GLU A 1 231 ? 33.201 -16.882 -16.393 1.00 81.50 231 GLU A N 1
ATOM 1710 C CA . GLU A 1 231 ? 34.552 -16.319 -16.345 1.00 81.50 231 GLU A CA 1
ATOM 1711 C C . GLU A 1 231 ? 35.002 -15.725 -17.689 1.00 81.50 231 GLU A C 1
ATOM 1713 O O . GLU A 1 231 ? 35.699 -14.710 -17.723 1.00 81.50 231 GLU A O 1
ATOM 1718 N N . MET A 1 232 ? 34.535 -16.280 -18.811 1.00 71.31 232 MET A N 1
ATOM 1719 C CA . MET A 1 232 ? 34.888 -15.794 -20.147 1.00 71.31 232 MET A CA 1
ATOM 1720 C C . MET A 1 232 ? 34.186 -14.464 -20.478 1.00 71.31 232 MET A C 1
ATOM 1722 O O . MET A 1 232 ? 34.766 -13.586 -21.121 1.00 71.31 232 MET A O 1
ATOM 1726 N N . LEU A 1 233 ? 32.959 -14.278 -19.977 1.00 76.56 233 LEU A N 1
ATOM 1727 C CA . LEU A 1 233 ? 32.202 -13.022 -20.077 1.00 76.56 233 LEU A CA 1
ATOM 1728 C C . LEU A 1 233 ? 32.850 -11.900 -19.257 1.00 76.56 233 LEU A C 1
ATOM 1730 O O . LEU A 1 233 ? 32.985 -10.776 -19.746 1.00 76.56 233 LEU A O 1
ATOM 1734 N N . LEU A 1 234 ? 33.305 -12.216 -18.042 1.00 82.94 234 LEU A N 1
ATOM 1735 C CA . LEU A 1 234 ? 34.048 -11.278 -17.198 1.00 82.94 234 LEU A CA 1
ATOM 1736 C C . LEU A 1 234 ? 35.389 -10.883 -17.828 1.00 82.94 234 LEU A C 1
ATOM 1738 O O . LEU A 1 234 ? 35.745 -9.704 -17.806 1.00 82.94 234 LEU A O 1
ATOM 1742 N N . GLY A 1 235 ? 36.097 -11.833 -18.445 1.00 84.25 235 GLY A N 1
ATOM 1743 C CA . GLY A 1 235 ? 37.335 -11.554 -19.175 1.00 84.25 235 GLY A CA 1
ATOM 1744 C C . GLY A 1 235 ? 37.136 -10.575 -20.335 1.00 84.25 235 GLY A C 1
ATOM 1745 O O . GLY A 1 235 ? 37.918 -9.638 -20.498 1.00 84.25 235 GLY A O 1
ATOM 1746 N N . ASN A 1 236 ? 36.057 -10.733 -21.104 1.00 76.00 236 ASN A N 1
ATOM 1747 C CA . ASN A 1 236 ? 35.773 -9.861 -22.245 1.00 76.00 236 ASN A CA 1
ATOM 1748 C C . ASN A 1 236 ? 35.333 -8.450 -21.807 1.00 76.00 236 ASN A C 1
ATOM 1750 O O . ASN A 1 236 ? 35.809 -7.454 -22.351 1.00 76.00 236 ASN A O 1
ATOM 1754 N N . LEU A 1 237 ? 34.500 -8.342 -20.764 1.00 82.69 237 LEU A N 1
ATOM 1755 C CA . LEU A 1 237 ? 34.140 -7.048 -20.167 1.00 82.69 237 LEU A CA 1
ATOM 1756 C C . LEU A 1 237 ? 35.359 -6.318 -19.600 1.00 82.69 237 LEU A C 1
ATOM 1758 O O . LEU A 1 237 ? 35.506 -5.114 -19.810 1.00 82.69 237 LEU A O 1
ATOM 1762 N N . ARG A 1 238 ? 36.257 -7.046 -18.928 1.00 90.88 238 ARG A N 1
ATOM 1763 C CA . ARG A 1 238 ? 37.513 -6.486 -18.429 1.00 90.88 238 ARG A CA 1
ATOM 1764 C C . ARG A 1 238 ? 38.396 -5.992 -19.572 1.00 90.88 238 ARG A C 1
ATOM 1766 O O . ARG A 1 238 ? 38.881 -4.872 -19.499 1.00 90.88 238 ARG A O 1
ATOM 1773 N N . GLY A 1 239 ? 38.531 -6.767 -20.648 1.00 85.56 239 GLY A N 1
ATOM 1774 C CA . GLY A 1 239 ? 39.282 -6.352 -21.834 1.00 85.56 239 GLY A CA 1
ATOM 1775 C C . GLY A 1 239 ? 38.714 -5.093 -22.499 1.00 85.56 239 GLY A C 1
ATOM 1776 O O . GLY A 1 239 ? 39.471 -4.211 -22.899 1.00 85.56 239 GLY A O 1
ATOM 1777 N N . GLN A 1 240 ? 37.387 -4.958 -22.571 1.00 83.50 240 GLN A N 1
ATOM 1778 C CA . GLN A 1 240 ? 36.747 -3.747 -23.100 1.00 83.50 240 GLN A CA 1
ATOM 1779 C C . GLN A 1 240 ? 36.918 -2.536 -22.171 1.00 83.50 240 GLN A C 1
ATOM 1781 O O . GLN A 1 240 ? 37.144 -1.426 -22.658 1.00 83.50 240 GLN A O 1
ATOM 1786 N N . LEU A 1 241 ? 36.862 -2.741 -20.851 1.00 91.12 241 LEU A N 1
ATOM 1787 C CA . LEU A 1 241 ? 37.135 -1.700 -19.856 1.00 91.12 241 LEU A CA 1
ATOM 1788 C C . LEU A 1 241 ? 38.591 -1.239 -19.892 1.00 91.12 241 LEU A C 1
ATOM 1790 O O . LEU A 1 241 ? 38.828 -0.036 -19.927 1.00 91.12 241 LEU A O 1
ATOM 1794 N N . ASP A 1 242 ? 39.550 -2.163 -19.950 1.00 93.56 242 ASP A N 1
ATOM 1795 C CA . ASP A 1 242 ? 40.972 -1.831 -20.074 1.00 93.56 242 ASP A CA 1
ATOM 1796 C C . ASP A 1 242 ? 41.243 -1.097 -21.395 1.00 93.56 242 ASP A C 1
ATOM 1798 O O . ASP A 1 242 ? 41.992 -0.117 -21.427 1.00 93.56 242 ASP A O 1
ATOM 1802 N N . HIS A 1 243 ? 40.565 -1.481 -22.482 1.00 83.19 243 HIS A N 1
ATOM 1803 C CA . HIS A 1 243 ? 40.703 -0.775 -23.751 1.00 83.19 243 HIS A CA 1
ATOM 1804 C C . HIS A 1 243 ? 40.113 0.648 -23.705 1.00 83.19 243 HIS A C 1
ATOM 1806 O O . HIS A 1 243 ? 40.724 1.580 -24.237 1.00 83.19 243 HIS A O 1
ATOM 1812 N N . LEU A 1 244 ? 38.980 0.859 -23.028 1.00 90.50 244 LEU A N 1
ATOM 1813 C CA . LEU A 1 244 ? 38.429 2.200 -22.793 1.00 90.50 244 LEU A CA 1
ATOM 1814 C C . LEU A 1 244 ? 39.318 3.032 -21.864 1.00 90.50 244 LEU A C 1
ATOM 1816 O O . LEU A 1 244 ? 39.590 4.193 -22.166 1.00 90.50 244 LEU A O 1
ATOM 1820 N N . ALA A 1 245 ? 39.827 2.435 -20.786 1.00 93.88 245 ALA A N 1
ATOM 1821 C CA . ALA A 1 245 ? 40.745 3.087 -19.859 1.00 93.88 245 ALA A CA 1
ATOM 1822 C C . ALA A 1 245 ? 42.036 3.527 -20.561 1.00 93.88 245 ALA A C 1
ATOM 1824 O O . ALA A 1 245 ? 42.524 4.626 -20.314 1.00 93.88 245 ALA A O 1
ATOM 1825 N N . SER A 1 246 ? 42.546 2.721 -21.499 1.00 92.06 246 SER A N 1
ATOM 1826 C CA . SER A 1 246 ? 43.731 3.073 -22.291 1.00 92.06 246 SER A CA 1
ATOM 1827 C C . SER A 1 246 ? 43.515 4.238 -23.265 1.00 92.06 246 SER A C 1
ATOM 1829 O O . SER A 1 246 ? 44.487 4.851 -23.684 1.00 92.06 246 SER A O 1
ATOM 1831 N N . ARG A 1 247 ? 42.263 4.557 -23.630 1.00 81.94 247 ARG A N 1
ATOM 1832 C CA . ARG A 1 247 ? 41.930 5.717 -24.480 1.00 81.94 247 ARG A CA 1
ATOM 1833 C C . ARG A 1 247 ? 41.660 7.002 -23.704 1.00 81.94 247 ARG A C 1
ATOM 1835 O O . ARG A 1 247 ? 41.649 8.067 -24.309 1.00 81.94 247 ARG A O 1
ATOM 1842 N N . LEU A 1 248 ? 41.366 6.891 -22.412 1.00 88.50 248 LEU A N 1
ATOM 1843 C CA . LEU A 1 248 ? 41.074 8.026 -21.530 1.00 88.50 248 LEU A CA 1
ATOM 1844 C C . LEU A 1 248 ? 42.333 8.605 -20.870 1.00 88.50 248 LEU A C 1
ATOM 1846 O O . LEU A 1 248 ? 42.232 9.569 -20.116 1.00 88.50 248 LEU A O 1
ATOM 1850 N N . ARG A 1 249 ? 43.494 8.007 -21.132 1.00 62.66 249 ARG A N 1
ATOM 1851 C CA . ARG A 1 249 ? 44.798 8.408 -20.616 1.00 62.66 249 ARG A CA 1
ATOM 1852 C C . ARG A 1 249 ? 45.637 8.999 -21.737 1.00 62.66 249 ARG A C 1
ATOM 1854 O O . ARG A 1 249 ? 46.394 9.942 -21.431 1.00 62.66 249 ARG A O 1
#